Protein AF-0000000080536232 (afdb_homodimer)

Nearest PDB structures (foldseek):
  1xfs-assembly1_A  TM=9.443E-01  e=6.625E-16  Nitrosomonas europaea ATCC 19718
  1xfs-assembly1_B  TM=9.330E-01  e=5.295E-16  Nitrosomonas europaea ATCC 19718
  3uid-assembly1_A  TM=7.987E-01  e=2.204E-10  Mycolicibacterium smegmatis MC2 155
  3uid-assembly2_B  TM=8.046E-01  e=7.146E-10  Mycolicibacterium smegmatis MC2 155
  1xuv-assembly2_B-2  TM=8.462E-01  e=9.398E-09  Methanosarcina mazei Go1

Solvent-accessible surface area (backbone atoms only — not comparable to full-atom values): 15052 Å² total; per-residue (Å²): 131,85,59,73,52,75,86,48,79,67,22,37,49,77,48,75,46,76,40,92,42,56,51,65,58,56,37,43,39,73,70,31,66,81,53,28,39,70,64,72,48,63,82,80,36,43,48,44,70,79,38,79,36,96,42,58,28,20,30,38,22,43,37,36,37,42,85,83,74,48,70,47,84,43,58,8,13,29,57,42,74,40,90,66,36,37,43,28,36,28,30,41,23,26,45,30,46,36,33,46,81,50,96,68,49,31,21,38,40,37,38,42,42,83,44,92,89,20,15,36,38,34,43,40,35,30,22,58,37,47,68,56,30,52,51,48,51,72,74,39,62,81,77,101,130,83,60,73,53,74,87,48,80,67,22,38,50,76,49,75,44,77,40,91,43,55,53,66,57,56,38,43,38,73,70,32,65,81,52,29,39,71,63,73,49,63,83,80,34,45,49,45,70,78,39,78,37,96,43,57,27,20,31,37,22,42,36,35,39,42,88,84,72,48,71,46,84,43,58,9,13,29,59,41,76,40,90,67,36,36,42,27,34,28,30,40,23,25,44,32,46,36,31,46,82,50,97,68,52,29,21,39,40,38,37,43,42,83,44,92,90,21,15,35,39,35,43,41,36,29,21,58,37,46,68,55,31,52,50,47,51,72,74,40,60,80,78,100

Organism: Stenotrophomonas maltophilia (strain K279a) (NCBI:txid522373)

pLDDT: mean 95.48, std 6.58, range [56.19, 98.94]

Sequence (288 aa):
MAVDAGSNPETDLVISRVLNAPRAALWRAWTDPELLRQWWCPKPWSTEVRAFDLRPGGAFHTFMQGPDGGSSDNPGSFLEIVPQQRLVFTSMLGPGWRPQSPWLGFTAIISMEDEGQGCRYTAQVMHPDKALRDQHEQMGFFDGMAVDAGSNPETDLVISRVLNAPRAALWRAWTDPELLRQWWCPKPWSTEVRAFDLRPGGAFHTFMQGPDGGSSDNPGSFLEIVPQQRLVFTSMLGPGWRPQSPWLGFTAIISMEDEGQGCRYTAQVMHPDKALRDQHEQMGFFDG

Radius of gyration: 20.25 Å; Cα contacts (8 Å, |Δi|>4): 674; chains: 2; bounding box: 38×59×46 Å

InterPro domains:
  IPR013538 Activator of Hsp90 ATPase homologue 1/2-like, C-terminal [PF08327] (20-142)
  IPR023393 START-like domain superfamily [G3DSA:3.30.530.20] (5-144)

Foldseek 3Di:
DDDDPDDDPLFKDKDKDWDLDDLLVVLCCVQPQVNVQVPVDDPPKGKDFPFHDPDALGKTWIKIADPVGDIDTQIWGWHDDDRSAKTKIWSQAHRNRHGDDHPQTWMWIWGWDDDVNTIIIMIMIGGPGNVSSVVVVVSPPPVD/DDDDPDDDPLFKDKDKDWDLDDLLVVLCCVQPQVNVQVPVDDPPKGKDFPFHDPDALGKTWIKIADPVGDIDTQIWGWHDDDRSAKTKIWSQAHRNRHGDDHPQTWMWIWGWDDDVNTIIIMIMIGGPGNVSRVVVVVSPPPVD

Secondary structure (DSSP, 8-state):
-PPP----TTTEEEEEEEESS-HHHHHHHHH-HHHHTTTSS-TT-EEEEEEE--STT-BEEEEEE-TTS-EEEE--EEEEEETTTEEEEESSB-GGG-B---SS--EEEEEEEEETTEEEEEEEEE-SSHHHHHHHHHTTGGG-/-PPP----TTTEEEEEEEESS-HHHHHHHHH-HHHHTTTSS-TT-EEEEEEE--STT-BEEEEEE-TTS-EEEE--EEEEEETTTEEEEESSB-GGG-B---SS--EEEEEEEEETTEEEEEEEEE-SSHHHHHHHHHTTGGG-

Structure (mmCIF, N/CA/C/O backbone):
data_AF-0000000080536232-model_v1
#
loop_
_entity.id
_entity.type
_entity.pdbx_description
1 polymer 'Hsp90 family heat shock chaperone protein'
#
loop_
_atom_site.group_PDB
_atom_site.id
_atom_site.type_symbol
_atom_site.label_atom_id
_atom_site.label_alt_id
_atom_site.label_comp_id
_atom_site.label_asym_id
_atom_site.label_entity_id
_atom_site.label_seq_id
_atom_site.pdbx_PDB_ins_code
_atom_site.Cartn_x
_atom_site.Cartn_y
_atom_site.Cartn_z
_atom_site.occupancy
_atom_site.B_iso_or_equiv
_atom_site.auth_seq_id
_atom_site.auth_comp_id
_atom_site.auth_asym_id
_atom_site.auth_atom_id
_atom_site.pdbx_PDB_model_num
ATOM 1 N N . MET A 1 1 ? -14.453 1.348 -10.328 1 60.91 1 MET A N 1
ATOM 2 C CA . MET A 1 1 ? -13.555 0.842 -11.367 1 60.91 1 MET A CA 1
ATOM 3 C C . MET A 1 1 ? -12.125 0.726 -10.844 1 60.91 1 MET A C 1
ATOM 5 O O . MET A 1 1 ? -11.656 1.595 -10.102 1 60.91 1 MET A O 1
ATOM 9 N N . ALA A 1 2 ? -11.516 -0.424 -11.086 1 78.12 2 ALA A N 1
ATOM 10 C CA . ALA A 1 2 ? -10.148 -0.653 -10.625 1 78.12 2 ALA A CA 1
ATOM 11 C C . ALA A 1 2 ? -9.188 0.354 -11.242 1 78.12 2 ALA A C 1
ATOM 13 O O . ALA A 1 2 ? -9.344 0.745 -12.406 1 78.12 2 ALA A O 1
ATOM 14 N N . VAL A 1 3 ? -8.336 0.854 -10.461 1 85 3 VAL A N 1
ATOM 15 C CA . VAL A 1 3 ? -7.312 1.765 -10.961 1 85 3 VAL A CA 1
ATOM 16 C C . VAL A 1 3 ? -6.332 1.004 -11.852 1 85 3 VAL A C 1
ATOM 18 O O . VAL A 1 3 ? -5.973 -0.138 -11.555 1 85 3 VAL A O 1
ATOM 21 N N . ASP A 1 4 ? -5.941 1.651 -12.906 1 87.25 4 ASP A N 1
ATOM 22 C CA . ASP A 1 4 ? -5.012 1.047 -13.859 1 87.25 4 ASP A CA 1
ATOM 23 C C . ASP A 1 4 ? -3.564 1.282 -13.43 1 87.25 4 ASP A C 1
ATOM 25 O O . ASP A 1 4 ? -3.145 2.426 -13.242 1 87.25 4 ASP A O 1
ATOM 29 N N . ALA A 1 5 ? -2.812 0.276 -13.242 1 88.88 5 ALA A N 1
ATOM 30 C CA . ALA A 1 5 ? -1.42 0.394 -12.812 1 88.88 5 ALA A CA 1
ATOM 31 C C . ALA A 1 5 ? -0.515 0.749 -13.992 1 88.88 5 ALA A C 1
ATOM 33 O O . ALA A 1 5 ? 0.598 1.243 -13.797 1 88.88 5 ALA A O 1
ATOM 34 N N . GLY A 1 6 ? -0.947 0.618 -15.125 1 89.25 6 GLY A N 1
ATOM 35 C CA . GLY A 1 6 ? -0.096 0.731 -16.297 1 89.25 6 GLY A CA 1
ATOM 36 C C . GLY A 1 6 ? 0.872 -0.428 -16.453 1 89.25 6 GLY A C 1
ATOM 37 O O . GLY A 1 6 ? 0.988 -1.266 -15.555 1 89.25 6 GLY A O 1
ATOM 38 N N . SER A 1 7 ? 1.471 -0.534 -17.625 1 91.88 7 SER A N 1
ATOM 39 C CA . SER A 1 7 ? 2.494 -1.543 -17.875 1 91.88 7 SER A CA 1
ATOM 40 C C . SER A 1 7 ? 3.867 -0.903 -18.062 1 91.88 7 SER A C 1
ATOM 42 O O . SER A 1 7 ? 3.982 0.181 -18.641 1 91.88 7 SER A O 1
ATOM 44 N N . ASN A 1 8 ? 4.867 -1.462 -17.422 1 96.56 8 ASN A N 1
ATOM 45 C CA . ASN A 1 8 ? 6.266 -1.062 -17.562 1 96.56 8 ASN A CA 1
ATOM 46 C C . ASN A 1 8 ? 7.195 -2.271 -17.578 1 96.56 8 ASN A C 1
ATOM 48 O O . ASN A 1 8 ? 7.582 -2.781 -16.531 1 96.56 8 ASN A O 1
ATOM 52 N N . PRO A 1 9 ? 7.562 -2.723 -18.766 1 95.31 9 PRO A N 1
ATOM 53 C CA . PRO A 1 9 ? 8.336 -3.961 -18.859 1 95.31 9 PRO A CA 1
ATOM 54 C C . PRO A 1 9 ? 9.672 -3.879 -18.125 1 95.31 9 PRO A C 1
ATOM 56 O O . PRO A 1 9 ? 10.289 -4.91 -17.844 1 95.31 9 PRO A O 1
ATOM 59 N N . GLU A 1 10 ? 10.125 -2.684 -17.844 1 97.44 10 GLU A N 1
ATOM 60 C CA . GLU A 1 10 ? 11.391 -2.52 -17.125 1 97.44 10 GLU A CA 1
ATOM 61 C C . GLU A 1 10 ? 11.258 -2.951 -15.672 1 97.44 10 GLU A C 1
ATOM 63 O O . GLU A 1 10 ? 12.234 -3.383 -15.055 1 97.44 10 GLU A O 1
ATOM 68 N N . THR A 1 11 ? 10.016 -2.832 -15.141 1 98.44 11 THR A N 1
ATOM 69 C CA . THR A 1 11 ? 9.875 -3.111 -13.711 1 98.44 11 THR A CA 1
ATOM 70 C C . THR A 1 11 ? 8.789 -4.156 -13.477 1 98.44 11 THR A C 1
ATOM 72 O O . THR A 1 11 ? 8.547 -4.551 -12.336 1 98.44 11 THR A O 1
ATOM 75 N N . ASP A 1 12 ? 8.117 -4.609 -14.508 1 98.31 12 ASP A N 1
ATOM 76 C CA . ASP A 1 12 ? 7.008 -5.543 -14.352 1 98.31 12 ASP A CA 1
ATOM 77 C C . ASP A 1 12 ? 7.371 -6.922 -14.891 1 98.31 12 ASP A C 1
ATOM 79 O O . ASP A 1 12 ? 8.055 -7.035 -15.914 1 98.31 12 ASP A O 1
ATOM 83 N N . LEU A 1 13 ? 6.965 -7.949 -14.203 1 97.88 13 LEU A N 1
ATOM 84 C CA . LEU A 1 13 ? 6.852 -9.305 -14.727 1 97.88 13 LEU A CA 1
ATOM 85 C C . LEU A 1 13 ? 5.387 -9.68 -14.938 1 97.88 13 LEU A C 1
ATOM 87 O O . LEU A 1 13 ? 4.551 -9.469 -14.055 1 97.88 13 LEU A O 1
ATOM 91 N N . VAL A 1 14 ? 5.07 -10.227 -16.125 1 97.25 14 VAL A N 1
ATOM 92 C CA . VAL A 1 14 ? 3.672 -10.523 -16.422 1 97.25 14 VAL A CA 1
ATOM 93 C C . VAL A 1 14 ? 3.553 -11.953 -16.953 1 97.25 14 VAL A C 1
ATOM 95 O O . VAL A 1 14 ? 4.344 -12.367 -17.812 1 97.25 14 VAL A O 1
ATOM 98 N N . ILE A 1 15 ? 2.641 -12.703 -16.438 1 96.12 15 ILE A N 1
ATOM 99 C CA . ILE A 1 15 ? 2.197 -13.984 -16.984 1 96.12 15 ILE A CA 1
ATOM 100 C C . ILE A 1 15 ? 0.711 -13.914 -17.312 1 96.12 15 ILE A C 1
ATOM 102 O O . ILE A 1 15 ? -0.092 -13.414 -16.531 1 96.12 15 ILE A O 1
ATOM 106 N N . SER A 1 16 ? 0.36 -14.273 -18.469 1 96.44 16 SER A N 1
ATOM 107 C CA . SER A 1 16 ? -1.032 -14.383 -18.891 1 96.44 16 SER A CA 1
ATOM 108 C C . SER A 1 16 ? -1.292 -15.711 -19.594 1 96.44 16 SER A C 1
ATOM 110 O O . SER A 1 16 ? -0.597 -16.062 -20.562 1 96.44 16 SER A O 1
ATOM 112 N N . ARG A 1 17 ? -2.281 -16.406 -19.078 1 96.5 17 ARG A N 1
ATOM 113 C CA . ARG A 1 17 ? -2.617 -17.719 -19.609 1 96.5 17 ARG A CA 1
ATOM 114 C C . ARG A 1 17 ? -4.129 -17.938 -19.641 1 96.5 17 ARG A C 1
ATOM 116 O O . ARG A 1 17 ? -4.844 -17.422 -18.781 1 96.5 17 ARG A O 1
ATOM 123 N N . VAL A 1 18 ? -4.539 -18.641 -20.625 1 97.5 18 VAL A N 1
ATOM 124 C CA . VAL A 1 18 ? -5.891 -19.188 -20.547 1 97.5 18 VAL A CA 1
ATOM 125 C C . VAL A 1 18 ? -5.855 -20.578 -19.938 1 97.5 18 VAL A C 1
ATOM 127 O O . VAL A 1 18 ? -5.242 -21.5 -20.484 1 97.5 18 VAL A O 1
ATOM 130 N N . LEU A 1 19 ? -6.473 -20.719 -18.812 1 97.44 19 LEU A N 1
ATOM 131 C CA . LEU A 1 19 ? -6.48 -21.969 -18.078 1 97.44 19 LEU A CA 1
ATOM 132 C C . LEU A 1 19 ? -7.809 -22.703 -18.266 1 97.44 19 LEU A C 1
ATOM 134 O O . LEU A 1 19 ? -8.867 -22.078 -18.266 1 97.44 19 LEU A O 1
ATOM 138 N N . ASN A 1 20 ? -7.73 -23.969 -18.438 1 96.81 20 ASN A N 1
ATOM 139 C CA . ASN A 1 20 ? -8.938 -24.781 -18.547 1 96.81 20 ASN A CA 1
ATOM 140 C C . ASN A 1 20 ? -9.531 -25.062 -17.172 1 96.81 20 ASN A C 1
ATOM 142 O O . ASN A 1 20 ? -9.539 -26.219 -16.719 1 96.81 20 ASN A O 1
ATOM 146 N N . ALA A 1 21 ? -9.992 -24.172 -16.469 1 96.75 21 ALA A N 1
ATOM 147 C CA . ALA A 1 21 ? -10.617 -24.219 -15.141 1 96.75 21 ALA A CA 1
ATOM 148 C C . ALA A 1 21 ? -11.625 -23.078 -14.977 1 96.75 21 ALA A C 1
ATOM 150 O O . ALA A 1 21 ? -11.453 -22 -15.531 1 96.75 21 ALA A O 1
ATOM 151 N N . PRO A 1 22 ? -12.695 -23.406 -14.297 1 96.69 22 PRO A N 1
ATOM 152 C CA . PRO A 1 22 ? -13.625 -22.312 -14.008 1 96.69 22 PRO A CA 1
ATOM 153 C C . PRO A 1 22 ? -12.992 -21.203 -13.18 1 96.69 22 PRO A C 1
ATOM 155 O O . PRO A 1 22 ? -12.117 -21.469 -12.352 1 96.69 22 PRO A O 1
ATOM 158 N N . ARG A 1 23 ? -13.477 -20.062 -13.461 1 97.19 23 ARG A N 1
ATOM 159 C CA . ARG A 1 23 ? -12.984 -18.875 -12.758 1 97.19 23 ARG A CA 1
ATOM 160 C C . ARG A 1 23 ? -13.094 -19.047 -11.242 1 97.19 23 ARG A C 1
ATOM 162 O O . ARG A 1 23 ? -12.18 -18.672 -10.508 1 97.19 23 ARG A O 1
ATOM 169 N N . ALA A 1 24 ? -14.125 -19.656 -10.75 1 97.75 24 ALA A N 1
ATOM 170 C CA . ALA A 1 24 ? -14.359 -19.875 -9.32 1 97.75 24 ALA A CA 1
ATOM 171 C C . ALA A 1 24 ? -13.266 -20.75 -8.719 1 97.75 24 ALA A C 1
ATOM 173 O O . ALA A 1 24 ? -12.867 -20.547 -7.566 1 97.75 24 ALA A O 1
ATOM 174 N N . ALA A 1 25 ? -12.828 -21.672 -9.438 1 97.81 25 ALA A N 1
ATOM 175 C CA . ALA A 1 25 ? -11.773 -22.562 -8.953 1 97.81 25 ALA A CA 1
ATOM 176 C C . ALA A 1 25 ? -10.453 -21.812 -8.797 1 97.81 25 ALA A C 1
ATOM 178 O O . ALA A 1 25 ? -9.727 -22.016 -7.82 1 97.81 25 ALA A O 1
ATOM 179 N N . LEU A 1 26 ? -10.148 -20.969 -9.727 1 98 26 LEU A N 1
ATOM 180 C CA . LEU A 1 26 ? -8.93 -20.172 -9.656 1 98 26 LEU A CA 1
ATOM 181 C C . LEU A 1 26 ? -8.992 -19.188 -8.492 1 98 26 LEU A C 1
ATOM 183 O O . LEU A 1 26 ? -8 -19.016 -7.777 1 98 26 LEU A O 1
ATOM 187 N N . TRP A 1 27 ? -10.125 -18.625 -8.336 1 98.69 27 TRP A N 1
ATOM 188 C CA . TRP A 1 27 ? -10.328 -17.719 -7.211 1 98.69 27 TRP A CA 1
ATOM 189 C C . TRP A 1 27 ? -10.109 -18.438 -5.887 1 98.69 27 TRP A C 1
ATOM 191 O O . TRP A 1 27 ? -9.422 -17.938 -4.996 1 98.69 27 TRP A O 1
ATOM 201 N N . ARG A 1 28 ? -10.617 -19.594 -5.797 1 98.5 28 ARG A N 1
ATOM 202 C CA . ARG A 1 28 ? -10.469 -20.375 -4.574 1 98.5 28 ARG A CA 1
ATOM 203 C C . ARG A 1 28 ? -9.008 -20.734 -4.328 1 98.5 28 ARG A C 1
ATOM 205 O O . ARG A 1 28 ? -8.547 -20.734 -3.186 1 98.5 28 ARG A O 1
ATOM 212 N N . ALA A 1 29 ? -8.328 -21.031 -5.406 1 98.25 29 ALA A N 1
ATOM 213 C CA . ALA A 1 29 ? -6.91 -21.344 -5.285 1 98.25 29 ALA A CA 1
ATOM 214 C C . ALA A 1 29 ? -6.145 -20.188 -4.652 1 98.25 29 ALA A C 1
ATOM 216 O O . ALA A 1 29 ? -5.211 -20.406 -3.877 1 98.25 29 ALA A O 1
ATOM 217 N N . TRP A 1 30 ? -6.555 -18.969 -4.914 1 98.56 30 TRP A N 1
ATOM 218 C CA . TRP A 1 30 ? -5.875 -17.781 -4.426 1 98.56 30 TRP A CA 1
ATOM 219 C C . TRP A 1 30 ? -6.367 -17.406 -3.031 1 98.56 30 TRP A C 1
ATOM 221 O O . TRP A 1 30 ? -5.637 -16.781 -2.254 1 98.56 30 TRP A O 1
ATOM 231 N N . THR A 1 31 ? -7.551 -17.844 -2.723 1 98.69 31 THR A N 1
ATOM 232 C CA . THR A 1 31 ? -8.156 -17.203 -1.558 1 98.69 31 THR A CA 1
ATOM 233 C C . THR A 1 31 ? -8.344 -18.219 -0.431 1 98.69 31 THR A C 1
ATOM 235 O O . THR A 1 31 ? -8.75 -17.859 0.675 1 98.69 31 THR A O 1
ATOM 238 N N . ASP A 1 32 ? -8.062 -19.438 -0.686 1 98.62 32 ASP A N 1
ATOM 239 C CA . ASP A 1 32 ? -7.984 -20.469 0.337 1 98.62 32 ASP A CA 1
ATOM 240 C C . ASP A 1 32 ? -6.531 -20.781 0.689 1 98.62 32 ASP A C 1
ATOM 242 O O . ASP A 1 32 ? -5.809 -21.391 -0.109 1 98.62 32 ASP A O 1
ATOM 246 N N . PRO A 1 33 ? -6.137 -20.422 1.925 1 98.5 33 PRO A N 1
ATOM 247 C CA . PRO A 1 33 ? -4.727 -20.578 2.273 1 98.5 33 PRO A CA 1
ATOM 248 C C . PRO A 1 33 ? -4.277 -22.047 2.24 1 98.5 33 PRO A C 1
ATOM 250 O O . PRO A 1 33 ? -3.107 -22.328 1.976 1 98.5 33 PRO A O 1
ATOM 253 N N . GLU A 1 34 ? -5.199 -22.953 2.514 1 98.19 34 GLU A N 1
ATOM 254 C CA . GLU A 1 34 ? -4.863 -24.375 2.457 1 98.19 34 GLU A CA 1
ATOM 255 C C . GLU A 1 34 ? -4.582 -24.828 1.023 1 98.19 34 GLU A C 1
ATOM 257 O O . GLU A 1 34 ? -3.768 -25.719 0.795 1 98.19 34 GLU A O 1
ATOM 262 N N . LEU A 1 35 ? -5.277 -24.266 0.075 1 98.31 35 LEU A N 1
ATOM 263 C CA . LEU A 1 35 ? -5.008 -24.547 -1.331 1 98.31 35 LEU A CA 1
ATOM 264 C C . LEU A 1 35 ? -3.783 -23.781 -1.812 1 98.31 35 LEU A C 1
ATOM 266 O O . LEU A 1 35 ? -2.936 -24.328 -2.518 1 98.31 35 LEU A O 1
ATOM 270 N N . LEU A 1 36 ? -3.648 -22.516 -1.415 1 98.12 36 LEU A N 1
ATOM 271 C CA . LEU A 1 36 ? -2.586 -21.625 -1.874 1 98.12 36 LEU A CA 1
ATOM 272 C C . LEU A 1 36 ? -1.214 -22.203 -1.551 1 98.12 36 LEU A C 1
ATOM 274 O O . LEU A 1 36 ? -0.317 -22.203 -2.396 1 98.12 36 LEU A O 1
ATOM 278 N N . ARG A 1 37 ? -1.009 -22.734 -0.357 1 97.31 37 ARG A N 1
ATOM 279 C CA . ARG A 1 37 ? 0.301 -23.203 0.091 1 97.31 37 ARG A CA 1
ATOM 280 C C . ARG A 1 37 ? 0.784 -24.375 -0.75 1 97.31 37 ARG A C 1
ATOM 282 O O . ARG A 1 37 ? 1.957 -24.75 -0.686 1 97.31 37 ARG A O 1
ATO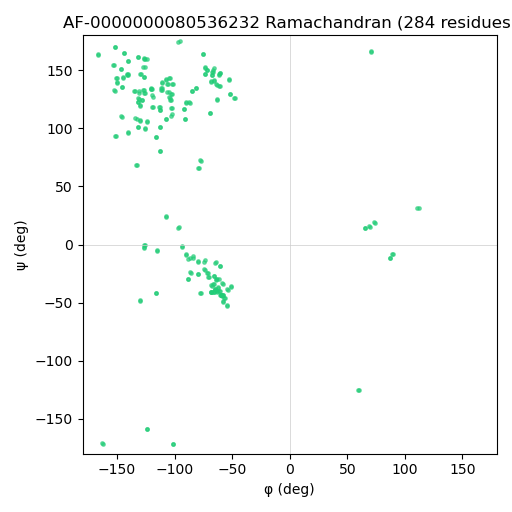M 289 N N . GLN A 1 38 ? -0.091 -25 -1.507 1 95.88 38 GLN A N 1
ATOM 290 C CA . GLN A 1 38 ? 0.244 -26.188 -2.285 1 95.88 38 GLN A CA 1
ATOM 291 C C . GLN A 1 38 ? 0.971 -25.812 -3.574 1 95.88 38 GLN A C 1
ATOM 293 O O . GLN A 1 38 ? 1.705 -26.625 -4.137 1 95.88 38 GLN A O 1
ATOM 298 N N . TRP A 1 39 ? 0.77 -24.609 -4.074 1 94.25 39 TRP A N 1
ATOM 299 C CA . TRP A 1 39 ? 1.321 -24.281 -5.383 1 94.25 39 TRP A CA 1
ATOM 300 C C . TRP A 1 39 ? 2.166 -23.016 -5.312 1 94.25 39 TRP A C 1
ATOM 302 O O . TRP A 1 39 ? 2.812 -22.641 -6.293 1 94.25 39 TRP A O 1
ATOM 312 N N . TRP A 1 40 ? 2.326 -22.344 -4.184 1 95.44 40 TRP A N 1
ATOM 313 C CA . TRP A 1 40 ? 2.949 -21.047 -4.012 1 95.44 40 TRP A CA 1
ATOM 314 C C . TRP A 1 40 ? 4.434 -21.094 -4.363 1 95.44 40 TRP A C 1
ATOM 316 O O . TRP A 1 40 ? 4.973 -20.156 -4.953 1 95.44 40 TRP A O 1
ATOM 326 N N . CYS A 1 41 ? 5.152 -22.141 -4.031 1 91.69 41 CYS A N 1
ATOM 327 C CA . CYS A 1 41 ? 6.566 -22.281 -4.355 1 91.69 41 CYS A CA 1
ATOM 328 C C . CYS A 1 41 ? 6.828 -23.578 -5.094 1 91.69 41 CYS A C 1
ATOM 330 O O . CYS A 1 41 ? 6.066 -24.547 -4.953 1 91.69 41 CYS A O 1
ATOM 332 N N . PRO A 1 42 ? 7.852 -23.547 -5.879 1 88.06 42 PRO A N 1
ATOM 333 C CA . PRO A 1 42 ? 8.203 -24.812 -6.551 1 88.06 42 PRO A CA 1
ATOM 334 C C . PRO A 1 42 ? 8.797 -25.844 -5.598 1 88.06 42 PRO A C 1
ATOM 336 O O . PRO A 1 42 ? 9.438 -25.484 -4.605 1 88.06 42 PRO A O 1
ATOM 339 N N . LYS A 1 43 ? 8.531 -27.109 -5.988 1 88 43 LYS A N 1
ATOM 340 C CA . LYS A 1 43 ? 9.195 -28.172 -5.242 1 88 43 LYS A CA 1
ATOM 341 C C . LYS A 1 43 ? 10.703 -28.125 -5.461 1 88 43 LYS A C 1
ATOM 343 O O . LYS A 1 43 ? 11.172 -27.797 -6.551 1 88 43 LYS A O 1
ATOM 348 N N . PRO A 1 44 ? 11.547 -28.391 -4.434 1 92 44 PRO A N 1
ATOM 349 C CA . PRO A 1 44 ? 11.148 -29 -3.16 1 92 44 PRO A CA 1
ATOM 350 C C . PRO A 1 44 ? 10.883 -27.953 -2.072 1 92 44 PRO A C 1
ATOM 352 O O . PRO A 1 44 ? 10.836 -28.297 -0.887 1 92 44 PRO A O 1
ATOM 355 N N . TRP A 1 45 ? 10.742 -26.734 -2.4 1 93.06 45 TRP A N 1
ATOM 356 C CA . TRP A 1 45 ? 10.359 -25.734 -1.407 1 93.06 45 TRP A CA 1
ATOM 357 C C . TRP A 1 45 ? 8.945 -25.984 -0.896 1 93.06 45 TRP A C 1
ATOM 359 O O . TRP A 1 45 ? 8.125 -26.594 -1.589 1 93.06 45 TRP A O 1
ATOM 369 N N . SER A 1 46 ? 8.773 -25.531 0.38 1 95.44 46 SER A N 1
ATOM 370 C CA . SER A 1 46 ? 7.438 -25.578 0.961 1 95.44 46 SER A CA 1
ATOM 371 C C . SER A 1 46 ? 7.012 -24.203 1.477 1 95.44 46 SER A C 1
ATOM 373 O O . SER A 1 46 ? 7.852 -23.328 1.702 1 95.44 46 SER A O 1
ATOM 375 N N . THR A 1 47 ? 5.688 -24.062 1.624 1 97.38 47 THR A N 1
ATOM 376 C CA . THR A 1 47 ? 5.141 -22.781 2.076 1 97.38 47 THR A CA 1
ATOM 377 C C . THR A 1 47 ? 4.246 -22.984 3.293 1 97.38 47 THR A C 1
ATOM 379 O O . THR A 1 47 ? 3.41 -23.891 3.318 1 97.38 47 THR A O 1
ATOM 382 N N . GLU A 1 48 ? 4.473 -22.234 4.281 1 98.19 48 GLU A N 1
ATOM 383 C CA . GLU A 1 48 ? 3.527 -22.016 5.375 1 98.19 48 GLU A CA 1
ATOM 384 C C . GLU A 1 48 ? 2.822 -20.672 5.238 1 98.19 48 GLU A C 1
ATOM 386 O O . GLU A 1 48 ? 3.469 -19.641 5.008 1 98.19 48 GLU A O 1
ATOM 391 N N . VAL A 1 49 ? 1.485 -20.688 5.328 1 98.69 49 VAL A N 1
ATOM 392 C CA . VAL A 1 49 ? 0.743 -19.438 5.402 1 98.69 49 VAL A CA 1
ATOM 393 C C . VAL A 1 49 ? 0.549 -19.031 6.863 1 98.69 49 VAL A C 1
ATOM 395 O O . VAL A 1 49 ? -0.286 -19.609 7.562 1 98.69 49 VAL A O 1
ATOM 398 N N . ARG A 1 50 ? 1.22 -18.047 7.289 1 98.75 50 ARG A N 1
ATOM 399 C CA . ARG A 1 50 ? 1.281 -17.688 8.703 1 98.75 50 ARG A CA 1
ATOM 400 C C . ARG A 1 50 ? 0.153 -16.734 9.07 1 98.75 50 ARG A C 1
ATOM 402 O O . ARG A 1 50 ? -0.272 -16.688 10.227 1 98.75 50 ARG A O 1
ATOM 409 N N . ALA A 1 51 ? -0.302 -15.953 8.203 1 98.69 51 ALA A N 1
ATOM 410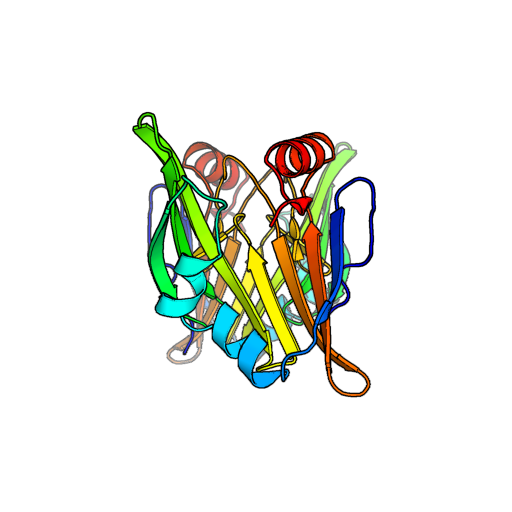 C CA . ALA A 1 51 ? -1.446 -15.055 8.367 1 98.69 51 ALA A CA 1
ATOM 411 C C . ALA A 1 51 ? -2.156 -14.828 7.031 1 98.69 51 ALA A C 1
ATOM 413 O O . ALA A 1 51 ? -1.51 -14.688 5.992 1 98.69 51 ALA A O 1
ATOM 414 N N . PHE A 1 52 ? -3.465 -14.812 7.07 1 98.75 52 PHE A N 1
ATOM 415 C CA . PHE A 1 52 ? -4.305 -14.656 5.887 1 98.75 52 PHE A CA 1
ATOM 416 C C . PHE A 1 52 ? -5.625 -13.992 6.246 1 98.75 52 PHE A C 1
ATOM 418 O O . PHE A 1 52 ? -6.57 -14.656 6.668 1 98.75 52 PHE A O 1
ATOM 425 N N . ASP A 1 53 ? -5.668 -12.703 6.121 1 98.5 53 ASP A N 1
ATOM 426 C CA . ASP A 1 53 ? -6.844 -11.867 6.363 1 98.5 53 ASP A CA 1
ATOM 427 C C . ASP A 1 53 ? -7.301 -11.18 5.078 1 98.5 53 ASP A C 1
ATOM 429 O O . ASP A 1 53 ? -6.844 -10.078 4.766 1 98.5 53 ASP A O 1
ATOM 433 N N . LEU A 1 54 ? -8.219 -11.82 4.371 1 98.5 54 LEU A N 1
ATOM 434 C CA . LEU A 1 54 ? -8.57 -11.477 2.998 1 98.5 54 LEU A CA 1
ATOM 435 C C . LEU A 1 54 ? -9.461 -10.242 2.959 1 98.5 54 LEU A C 1
ATOM 437 O O . LEU A 1 54 ? -10.656 -10.336 2.656 1 98.5 54 LEU A O 1
ATOM 441 N N . ARG A 1 55 ? -9 -9.148 3.207 1 98 55 ARG A N 1
ATOM 442 C CA . ARG A 1 55 ? -9.594 -7.824 3.078 1 98 55 ARG A CA 1
ATOM 443 C C . ARG A 1 55 ? -8.523 -6.762 2.854 1 98 55 ARG A C 1
ATOM 445 O O . ARG A 1 55 ? -7.363 -6.949 3.23 1 98 55 ARG A O 1
ATOM 452 N N . PRO A 1 56 ? -8.828 -5.609 2.207 1 98.12 56 PRO A N 1
ATOM 453 C CA . PRO A 1 56 ? -7.84 -4.527 2.096 1 98.12 56 PRO A CA 1
ATOM 454 C C . PRO A 1 56 ? -7.238 -4.137 3.443 1 98.12 56 PRO A C 1
ATOM 456 O O . PRO A 1 56 ? -7.973 -3.9 4.406 1 98.12 56 PRO A O 1
ATOM 459 N N . GLY A 1 57 ? -5.926 -4.094 3.498 1 98.12 57 GLY A N 1
ATOM 460 C CA . GLY A 1 57 ? -5.238 -3.809 4.746 1 98.12 57 GLY A CA 1
ATOM 461 C C . GLY A 1 57 ? -4.984 -5.047 5.586 1 98.12 57 GLY A C 1
ATOM 462 O O . GLY A 1 57 ? -4.238 -5 6.566 1 98.12 57 GLY A O 1
ATOM 463 N N . GLY A 1 58 ? -5.602 -6.145 5.219 1 98.38 58 GLY A N 1
ATOM 464 C CA . GLY A 1 58 ? -5.426 -7.402 5.926 1 98.38 58 GLY A CA 1
ATOM 465 C C . GLY A 1 58 ? -4.094 -8.07 5.629 1 98.38 58 GLY A C 1
ATOM 466 O O . GLY A 1 58 ? -3.465 -7.785 4.605 1 98.38 58 GLY A O 1
ATOM 467 N N . ALA A 1 59 ? -3.729 -9 6.43 1 98.5 59 ALA A N 1
ATOM 468 C CA . ALA A 1 59 ? -2.426 -9.656 6.371 1 98.5 59 ALA A CA 1
ATOM 469 C C . ALA A 1 59 ? -2.408 -10.742 5.297 1 98.5 59 ALA A C 1
ATOM 471 O O . ALA A 1 59 ? -3.379 -11.484 5.141 1 98.5 59 ALA A O 1
ATOM 472 N N . PHE A 1 60 ? -1.442 -10.789 4.543 1 98.75 60 PHE A N 1
ATOM 473 C CA . PHE A 1 60 ? -1.028 -11.898 3.693 1 98.75 60 PHE A CA 1
ATOM 474 C C . PHE A 1 60 ? 0.42 -12.281 3.971 1 98.75 60 PHE A C 1
ATOM 476 O O . PHE A 1 60 ? 1.344 -11.672 3.43 1 98.75 60 PHE A O 1
ATOM 483 N N . HIS A 1 61 ? 0.657 -13.367 4.781 1 98.81 61 HIS A N 1
ATOM 484 C CA . HIS A 1 61 ? 1.983 -13.719 5.273 1 98.81 61 HIS A CA 1
ATOM 485 C C . HIS A 1 61 ? 2.35 -15.148 4.898 1 98.81 61 HIS A C 1
ATOM 487 O O . HIS A 1 61 ? 1.811 -16.109 5.465 1 98.81 61 HIS A O 1
ATOM 493 N N . THR A 1 62 ? 3.227 -15.266 3.936 1 98.31 62 THR A N 1
ATOM 494 C CA . THR A 1 62 ? 3.744 -16.578 3.555 1 98.31 62 THR A CA 1
ATOM 495 C C . THR A 1 62 ? 5.176 -16.75 4.047 1 98.31 62 THR A C 1
ATO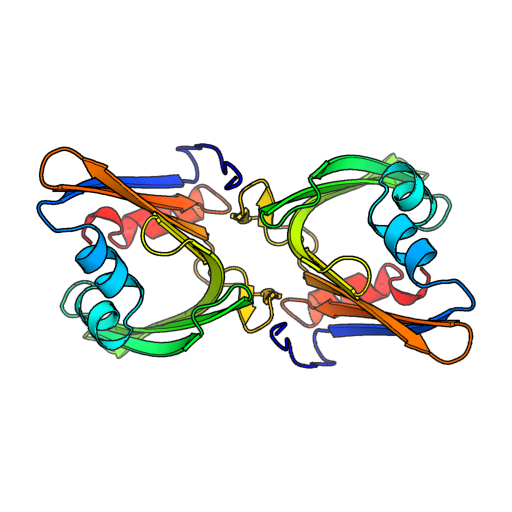M 497 O O . THR A 1 62 ? 5.957 -15.805 4.062 1 98.31 62 THR A O 1
ATOM 500 N N . PHE A 1 63 ? 5.512 -17.922 4.562 1 98.06 63 PHE A N 1
ATOM 501 C CA . PHE A 1 63 ? 6.844 -18.344 4.969 1 98.06 63 PHE A CA 1
ATOM 502 C C . PHE A 1 63 ? 7.285 -19.562 4.176 1 98.06 63 PHE A C 1
ATOM 504 O O . PHE A 1 63 ? 6.668 -20.625 4.27 1 98.06 63 PHE A O 1
ATOM 511 N N . MET A 1 64 ? 8.375 -19.422 3.418 1 96.69 64 MET A N 1
ATOM 512 C CA . MET A 1 64 ? 8.859 -20.5 2.559 1 96.69 64 MET A CA 1
ATOM 513 C C . MET A 1 64 ? 10.125 -21.125 3.129 1 96.69 64 MET A C 1
ATOM 515 O O . MET A 1 64 ? 10.969 -20.422 3.689 1 96.69 64 MET A O 1
ATOM 519 N N . GLN A 1 65 ? 10.172 -22.406 2.963 1 96.5 65 GLN A N 1
ATOM 520 C CA . GLN A 1 65 ? 11.336 -23.156 3.426 1 96.5 65 GLN A CA 1
ATOM 521 C C . GLN A 1 65 ? 11.914 -24.016 2.309 1 96.5 65 GLN A C 1
ATOM 523 O O . GLN A 1 65 ? 11.18 -24.719 1.605 1 96.5 65 GLN A O 1
ATOM 528 N N . GLY A 1 66 ? 13.281 -23.875 2.238 1 92.69 66 GLY A N 1
ATOM 529 C CA . GLY A 1 66 ? 13.984 -24.672 1.242 1 92.69 66 GLY A CA 1
ATOM 530 C C . GLY A 1 66 ? 14.539 -25.969 1.797 1 92.69 66 GLY A C 1
ATOM 531 O O . GLY A 1 66 ? 14.461 -26.219 3.002 1 92.69 66 GLY A O 1
ATOM 532 N N . PRO A 1 67 ? 15.117 -26.812 0.889 1 90.69 67 PRO A N 1
ATOM 533 C CA . PRO A 1 67 ? 15.609 -28.141 1.272 1 90.69 67 PRO A CA 1
ATOM 534 C C . PRO A 1 67 ? 16.875 -28.078 2.121 1 90.69 67 PRO A C 1
ATOM 536 O O . PRO A 1 67 ? 17.156 -29 2.895 1 90.69 67 PRO A O 1
ATOM 539 N N . ASP A 1 68 ? 17.688 -27.078 2.082 1 90.62 68 ASP A N 1
ATOM 540 C CA . ASP A 1 68 ? 18.969 -26.984 2.771 1 90.62 68 ASP A CA 1
ATOM 541 C C . ASP A 1 68 ? 18.891 -26.016 3.943 1 90.62 68 ASP A C 1
ATOM 543 O O . ASP A 1 68 ? 19.875 -25.359 4.285 1 90.62 68 ASP A O 1
ATOM 547 N N . GLY A 1 69 ? 17.734 -25.812 4.445 1 91.06 69 GLY A N 1
ATOM 548 C CA . GLY A 1 69 ? 17.578 -24.969 5.621 1 91.06 69 GLY A CA 1
ATOM 549 C C . GLY A 1 69 ? 17.359 -23.5 5.277 1 91.06 69 GLY A C 1
ATOM 550 O O . GLY A 1 69 ? 17.125 -22.688 6.168 1 91.06 69 GLY A O 1
ATOM 551 N N . GLY A 1 70 ? 17.5 -23.125 4 1 93.19 70 GLY A N 1
ATOM 552 C CA . GLY A 1 70 ? 17.156 -21.781 3.598 1 93.19 70 GLY A CA 1
ATOM 553 C C . GLY A 1 70 ? 15.695 -21.438 3.83 1 93.19 70 GLY A C 1
ATOM 554 O O . GLY A 1 70 ? 14.844 -22.328 3.895 1 93.19 70 GLY A O 1
ATOM 555 N N . SER A 1 71 ? 15.406 -20.156 4.168 1 95.75 71 SER A N 1
ATOM 556 C CA . SER A 1 71 ? 14.023 -19.734 4.352 1 95.75 71 SER A CA 1
ATOM 557 C C . SER A 1 71 ? 13.789 -18.344 3.773 1 95.75 71 SER A C 1
ATOM 559 O O . SER A 1 71 ? 14.742 -17.625 3.482 1 95.75 71 SER A O 1
ATOM 561 N N . SER A 1 72 ? 12.586 -18.062 3.477 1 95.19 72 SER A N 1
ATOM 562 C CA . SER A 1 72 ? 12.117 -16.766 3.021 1 95.19 72 SER A CA 1
ATOM 563 C C . SER A 1 72 ? 10.859 -16.328 3.766 1 95.19 72 SER A C 1
ATOM 565 O O . SER A 1 72 ? 9.797 -16.938 3.602 1 95.19 72 SER A O 1
ATOM 567 N N . ASP A 1 73 ? 11.008 -15.367 4.605 1 97.12 73 ASP A N 1
ATOM 568 C CA . ASP A 1 73 ? 9.898 -14.789 5.348 1 97.12 73 ASP A CA 1
ATOM 569 C C . ASP A 1 73 ? 9.273 -13.625 4.586 1 97.12 73 ASP A C 1
ATOM 571 O O . ASP A 1 73 ? 9.953 -12.641 4.281 1 97.12 73 ASP A O 1
ATOM 575 N N . ASN A 1 74 ? 7.934 -13.672 4.254 1 97.5 74 ASN A N 1
ATOM 576 C CA . ASN A 1 74 ? 7.324 -12.727 3.32 1 97.5 74 ASN A CA 1
ATOM 577 C C . ASN A 1 74 ? 6.016 -12.164 3.871 1 97.5 74 ASN A C 1
ATOM 579 O O . ASN A 1 74 ? 4.941 -12.453 3.346 1 97.5 74 ASN A O 1
ATOM 583 N N . PRO A 1 75 ? 6.137 -11.391 4.871 1 98.31 75 PRO A N 1
ATOM 584 C CA . PRO A 1 75 ? 4.918 -10.688 5.27 1 98.31 75 PRO A CA 1
ATOM 585 C C . PRO A 1 75 ? 4.457 -9.664 4.227 1 98.31 75 PRO A C 1
ATOM 587 O O . PRO A 1 75 ? 5.285 -9.102 3.508 1 98.31 75 PRO A O 1
ATOM 590 N N . GLY A 1 76 ? 3.164 -9.469 4.133 1 98.56 76 GLY A N 1
ATOM 591 C CA . GLY A 1 76 ? 2.562 -8.492 3.244 1 98.56 76 GLY A CA 1
ATOM 592 C C . GLY A 1 76 ? 1.13 -8.148 3.611 1 98.56 76 GLY A C 1
ATOM 593 O O . GLY A 1 76 ? 0.667 -8.484 4.703 1 98.56 76 GLY A O 1
ATOM 594 N N . SER A 1 77 ? 0.548 -7.402 2.709 1 98.56 77 SER A N 1
ATOM 595 C CA . SER A 1 77 ? -0.835 -6.988 2.92 1 98.56 77 SER A CA 1
ATOM 596 C C . SER A 1 77 ? -1.631 -7.035 1.619 1 98.56 77 SER A C 1
ATOM 598 O O . SER A 1 77 ? -1.083 -6.797 0.542 1 98.56 77 SER A O 1
ATOM 600 N N . PHE A 1 78 ? -2.961 -7.379 1.784 1 98.75 78 PHE A N 1
ATOM 601 C CA . PHE A 1 78 ? -3.881 -7.23 0.664 1 98.75 78 PHE A CA 1
ATOM 602 C C . PHE A 1 78 ? -4.203 -5.762 0.417 1 98.75 78 PHE A C 1
ATOM 604 O O . PHE A 1 78 ? -4.262 -4.969 1.358 1 98.75 78 PHE A O 1
ATOM 611 N N . LEU A 1 79 ? -4.418 -5.402 -0.846 1 98.56 79 LEU A N 1
ATOM 612 C CA . LEU A 1 79 ? -4.695 -4.016 -1.204 1 98.56 79 LEU A CA 1
ATOM 613 C C . LEU A 1 79 ? -6.094 -3.881 -1.798 1 98.56 79 LEU A C 1
ATOM 615 O O . LEU A 1 79 ? -6.809 -2.92 -1.503 1 98.56 79 LEU A O 1
ATOM 619 N N . GLU A 1 80 ? -6.484 -4.789 -2.633 1 98.25 80 GLU A N 1
ATOM 620 C CA . GLU A 1 80 ? -7.781 -4.789 -3.301 1 98.25 80 GLU A CA 1
ATOM 621 C C . GLU A 1 80 ? -8.297 -6.211 -3.504 1 98.25 80 GLU A C 1
ATOM 623 O O . GLU A 1 80 ? -7.539 -7.105 -3.869 1 98.25 80 GLU A O 1
ATOM 628 N N . ILE A 1 81 ? -9.531 -6.363 -3.207 1 98.25 81 ILE A N 1
ATOM 629 C CA . ILE A 1 81 ? -10.203 -7.648 -3.369 1 98.25 81 ILE A CA 1
ATOM 630 C C . ILE A 1 81 ? -11.508 -7.453 -4.141 1 98.25 81 ILE A C 1
ATOM 632 O O . ILE A 1 81 ? -12.453 -6.84 -3.637 1 98.25 81 ILE A O 1
ATOM 636 N N . VAL A 1 82 ? -11.586 -7.832 -5.32 1 98 82 VAL A N 1
ATOM 637 C CA . VAL A 1 82 ? -12.805 -7.93 -6.109 1 98 82 VAL A CA 1
ATOM 638 C C . VAL A 1 82 ? -13.109 -9.391 -6.418 1 98 82 VAL A C 1
ATOM 640 O O . VAL A 1 82 ? -12.508 -9.984 -7.316 1 98 82 VAL A O 1
ATOM 643 N N . PRO A 1 83 ? -14.039 -9.977 -5.676 1 98.19 83 PRO A N 1
ATOM 644 C CA . PRO A 1 83 ? -14.25 -11.422 -5.746 1 98.19 83 PRO A CA 1
ATOM 645 C C . PRO A 1 83 ? -14.328 -11.938 -7.18 1 98.19 83 PRO A C 1
ATOM 647 O O . PRO A 1 83 ? -15.07 -11.391 -8 1 98.19 83 PRO A O 1
ATOM 650 N N . GLN A 1 84 ? -13.461 -12.953 -7.465 1 98.31 84 GLN A N 1
ATOM 651 C CA . GLN A 1 84 ? -13.375 -13.742 -8.688 1 98.31 84 GLN A CA 1
ATOM 652 C C . GLN A 1 84 ? -12.945 -12.875 -9.875 1 98.31 84 GLN A C 1
ATOM 654 O O . GLN A 1 84 ? -13.141 -13.25 -11.031 1 98.31 84 GLN A O 1
ATOM 659 N N . GLN A 1 85 ? -12.477 -11.766 -9.68 1 98.12 85 GLN A N 1
ATOM 660 C CA . GLN A 1 85 ? -12.102 -10.875 -10.773 1 98.12 85 GLN A CA 1
ATOM 661 C C . GLN A 1 85 ? -10.695 -10.328 -10.57 1 98.12 85 GLN A C 1
ATOM 663 O O . GLN A 1 85 ? -9.891 -10.305 -11.508 1 98.12 85 GLN A O 1
ATOM 668 N N . ARG A 1 86 ? -10.406 -9.828 -9.398 1 98.31 86 ARG A N 1
ATOM 669 C CA . ARG A 1 86 ? -9.156 -9.109 -9.188 1 98.31 86 ARG A CA 1
ATOM 670 C C . ARG A 1 86 ? -8.688 -9.219 -7.742 1 98.31 86 ARG A C 1
ATOM 672 O O . ARG A 1 86 ? -9.492 -9.109 -6.812 1 98.31 86 ARG A O 1
ATOM 679 N N . LEU A 1 87 ? -7.438 -9.531 -7.496 1 98.62 87 LEU A N 1
ATOM 680 C CA . LEU A 1 87 ? -6.754 -9.594 -6.211 1 98.62 87 LEU A CA 1
ATOM 681 C C . LEU A 1 87 ? -5.418 -8.859 -6.27 1 98.62 87 LEU A C 1
ATOM 683 O O . LEU A 1 87 ? -4.59 -9.133 -7.137 1 98.62 87 LEU A O 1
ATOM 687 N N . VAL A 1 88 ? -5.23 -7.875 -5.418 1 98.81 88 VAL A N 1
ATOM 688 C CA . VAL A 1 88 ? -3.977 -7.125 -5.371 1 98.81 88 VAL A CA 1
ATOM 689 C C . VAL A 1 88 ? -3.346 -7.258 -3.988 1 98.81 88 VAL A C 1
ATOM 691 O O . VAL A 1 88 ? -4.031 -7.141 -2.971 1 98.81 88 VAL A O 1
ATOM 694 N N . PHE A 1 89 ? -2.045 -7.539 -3.889 1 98.88 89 PHE A N 1
ATOM 695 C CA . PHE A 1 89 ? -1.306 -7.582 -2.633 1 98.88 89 PHE A CA 1
ATOM 696 C C . PHE A 1 89 ? 0.113 -7.059 -2.82 1 98.88 89 PHE A C 1
ATOM 698 O O . PHE A 1 89 ? 0.586 -6.926 -3.951 1 98.88 89 PHE A O 1
ATOM 705 N N . THR A 1 90 ? 0.786 -6.746 -1.737 1 98.94 90 THR A N 1
ATOM 706 C CA . THR A 1 90 ? 2.111 -6.141 -1.819 1 98.94 90 THR A CA 1
ATOM 707 C C . THR A 1 90 ? 2.988 -6.602 -0.658 1 98.94 90 THR A C 1
ATOM 709 O O . THR A 1 90 ? 2.48 -6.926 0.418 1 98.94 90 THR A O 1
ATOM 712 N N . SER A 1 91 ? 4.234 -6.633 -0.904 1 98.81 91 SER A N 1
ATOM 713 C CA . SER A 1 91 ? 5.195 -6.867 0.169 1 98.81 91 SER A CA 1
ATOM 714 C C . SER A 1 91 ? 5.648 -5.555 0.799 1 98.81 91 SER A C 1
ATOM 716 O O . SER A 1 91 ? 6.336 -5.559 1.823 1 98.81 91 SER A O 1
ATOM 718 N N . MET A 1 92 ? 5.289 -4.41 0.225 1 98.88 92 MET A N 1
ATOM 719 C CA . MET A 1 92 ? 5.762 -3.104 0.674 1 98.88 92 MET A CA 1
ATOM 720 C C . MET A 1 92 ? 5.09 -2.703 1.983 1 98.88 92 MET A C 1
ATOM 722 O O . MET A 1 92 ? 5.578 -1.821 2.691 1 98.88 92 MET A O 1
ATOM 726 N N . LEU A 1 93 ? 3.996 -3.289 2.225 1 98.81 93 LEU A N 1
ATOM 727 C CA . LEU A 1 93 ? 3.201 -3.006 3.414 1 98.81 93 LEU A CA 1
ATOM 728 C C . LEU A 1 93 ? 2.836 -4.297 4.145 1 98.81 93 LEU A C 1
ATOM 730 O O . LEU A 1 93 ? 2.641 -5.336 3.512 1 98.81 93 LEU A O 1
ATOM 734 N N . GLY A 1 94 ? 2.762 -4.23 5.398 1 98.12 94 GLY A N 1
ATOM 735 C CA . GLY A 1 94 ? 2.227 -5.305 6.223 1 98.12 94 GLY A CA 1
ATOM 736 C C . GLY A 1 94 ? 0.804 -5.051 6.684 1 98.12 94 GLY A C 1
ATOM 737 O O . GLY A 1 94 ? 0.148 -4.121 6.207 1 98.12 94 GLY A O 1
ATOM 738 N N . PRO A 1 95 ? 0.301 -5.926 7.609 1 97.25 95 PRO A N 1
ATOM 739 C CA . PRO A 1 95 ? -1.044 -5.723 8.148 1 97.25 95 PRO A CA 1
ATOM 740 C C . PRO A 1 95 ? -1.252 -4.316 8.711 1 97.25 95 PRO A C 1
ATOM 742 O O . PRO A 1 95 ? -0.344 -3.754 9.328 1 97.25 95 PRO A O 1
ATOM 745 N N . GLY A 1 96 ? -2.512 -3.789 8.453 1 96.94 96 GLY A N 1
ATOM 746 C CA . GLY A 1 96 ? -2.801 -2.432 8.891 1 96.94 96 GLY A CA 1
ATOM 747 C C . GLY A 1 96 ? -2.037 -1.38 8.109 1 96.94 96 GLY A C 1
ATOM 748 O O . GLY A 1 96 ? -1.832 -0.266 8.594 1 96.94 96 GLY A O 1
ATOM 749 N N . TRP A 1 97 ? -1.499 -1.767 7.004 1 97.75 97 TRP A N 1
ATOM 750 C CA . TRP A 1 97 ? -0.805 -0.881 6.074 1 97.75 97 TRP A CA 1
ATOM 751 C C . TRP A 1 97 ? 0.551 -0.461 6.633 1 97.75 97 TRP A C 1
ATOM 753 O O . TRP A 1 97 ? 1.092 0.579 6.25 1 97.75 97 TRP A O 1
ATOM 763 N N . ARG A 1 98 ? 1.059 -1.158 7.559 1 98.44 98 ARG A N 1
ATOM 764 C CA . ARG A 1 98 ? 2.359 -0.791 8.109 1 98.44 98 ARG A CA 1
ATOM 765 C C . ARG A 1 98 ? 3.449 -0.883 7.047 1 98.44 98 ARG A C 1
ATOM 767 O O . ARG A 1 98 ? 3.637 -1.934 6.43 1 98.44 98 ARG A O 1
ATOM 774 N N . PRO A 1 99 ? 4.227 0.227 6.809 1 98.56 99 PRO A N 1
ATOM 775 C CA . PRO A 1 99 ? 5.281 0.189 5.793 1 98.56 99 PRO A CA 1
ATOM 776 C C . PRO A 1 99 ? 6.434 -0.738 6.172 1 98.56 99 PRO A C 1
ATOM 778 O O . PRO A 1 99 ? 6.758 -0.873 7.355 1 98.56 99 PRO A O 1
ATOM 781 N N . GLN A 1 100 ? 6.969 -1.334 5.137 1 97.69 100 GLN A N 1
ATOM 782 C CA . GLN A 1 100 ? 8.055 -2.293 5.332 1 97.69 100 GLN A CA 1
ATOM 783 C C . GLN A 1 100 ? 9.211 -2.018 4.379 1 97.69 100 GLN A C 1
ATOM 785 O O . GLN A 1 100 ? 9.062 -1.251 3.424 1 97.69 100 GLN A O 1
ATOM 790 N N . SER A 1 101 ? 10.383 -2.611 4.777 1 97 101 SER A N 1
ATOM 791 C CA . SER A 1 101 ? 11.523 -2.727 3.883 1 97 101 SER A CA 1
ATOM 792 C C . SER A 1 101 ? 11.805 -4.18 3.521 1 97 101 SER A C 1
ATOM 794 O O . SER A 1 101 ? 12.742 -4.789 4.043 1 97 101 SER A O 1
ATOM 796 N N . PRO A 1 102 ? 11.062 -4.688 2.596 1 97.31 102 PRO A N 1
ATOM 797 C CA . PRO A 1 102 ? 11.203 -6.109 2.271 1 97.31 102 PRO A CA 1
ATOM 798 C C . PRO A 1 102 ? 12.477 -6.414 1.49 1 97.31 102 PRO A C 1
ATOM 800 O O . PRO A 1 102 ? 13.016 -5.535 0.813 1 97.31 102 PRO A O 1
ATOM 803 N N . TRP A 1 103 ? 12.945 -7.625 1.658 1 95.62 103 TRP A N 1
ATOM 804 C CA . TRP A 1 103 ? 14.094 -8.062 0.873 1 95.62 103 TRP A CA 1
ATOM 805 C C . TRP A 1 103 ? 13.758 -8.094 -0.614 1 95.62 103 TRP A C 1
ATOM 807 O O . TRP A 1 103 ? 14.633 -7.902 -1.461 1 95.62 103 TRP A O 1
ATOM 817 N N . LEU A 1 104 ? 12.539 -8.336 -0.911 1 96.81 104 LEU A N 1
ATOM 818 C CA . LEU A 1 104 ? 12.008 -8.273 -2.27 1 96.81 104 LEU A CA 1
ATOM 819 C C . LEU A 1 104 ? 10.711 -7.473 -2.307 1 96.81 104 LEU A C 1
ATOM 821 O O . LEU A 1 104 ? 9.633 -8.008 -2.014 1 96.81 104 LEU A O 1
ATOM 825 N N . GLY A 1 105 ? 10.805 -6.258 -2.719 1 98.06 105 GLY A N 1
ATOM 826 C CA . GLY A 1 105 ? 9.641 -5.387 -2.811 1 98.06 105 GLY A CA 1
ATOM 827 C C . GLY A 1 105 ? 8.883 -5.547 -4.113 1 98.06 105 GLY A C 1
ATOM 828 O O . GLY A 1 105 ? 9.477 -5.523 -5.191 1 98.06 105 GLY A O 1
ATOM 829 N N . PHE A 1 106 ? 7.566 -5.688 -4.004 1 98.62 106 PHE A N 1
ATOM 830 C CA . PHE A 1 106 ? 6.738 -5.789 -5.199 1 98.62 106 PHE A CA 1
ATOM 831 C C . PHE A 1 106 ? 5.266 -5.602 -4.852 1 98.62 106 PHE A C 1
ATOM 833 O O . PHE A 1 106 ? 4.887 -5.66 -3.682 1 98.62 106 PHE A O 1
ATOM 840 N N . THR A 1 107 ? 4.418 -5.336 -5.828 1 98.81 107 THR A N 1
ATOM 841 C CA . THR A 1 107 ? 2.965 -5.477 -5.824 1 98.81 107 THR A CA 1
ATOM 842 C C . THR A 1 107 ? 2.514 -6.441 -6.918 1 98.81 107 THR A C 1
ATOM 844 O O . THR A 1 107 ? 3.012 -6.391 -8.047 1 98.81 107 THR A O 1
ATOM 847 N N . ALA A 1 108 ? 1.639 -7.309 -6.539 1 98.69 108 ALA A N 1
ATOM 848 C CA . ALA A 1 108 ? 1.078 -8.242 -7.512 1 98.69 108 ALA A CA 1
ATOM 849 C C . ALA A 1 108 ? -0.397 -7.949 -7.77 1 98.69 108 ALA A C 1
ATOM 851 O O . ALA A 1 108 ? -1.153 -7.68 -6.832 1 98.69 108 ALA A O 1
ATOM 852 N N . ILE A 1 109 ? -0.753 -7.918 -8.992 1 98.56 109 ILE A N 1
ATOM 853 C CA . ILE A 1 109 ? -2.137 -7.824 -9.445 1 98.56 109 ILE A CA 1
ATOM 854 C C . ILE A 1 109 ? -2.539 -9.125 -10.148 1 98.56 109 ILE A C 1
ATOM 856 O O . ILE A 1 109 ? -1.975 -9.469 -11.188 1 98.56 109 ILE A O 1
ATOM 860 N N . ILE A 1 110 ? -3.473 -9.805 -9.578 1 98.38 110 ILE A N 1
ATOM 861 C CA . ILE A 1 110 ? -4.035 -11.031 -10.141 1 98.38 110 ILE A CA 1
ATOM 862 C C . ILE A 1 110 ? -5.406 -10.734 -10.742 1 98.38 110 ILE A C 1
ATOM 864 O O . ILE A 1 110 ? -6.289 -10.195 -10.062 1 98.38 110 ILE A O 1
ATOM 868 N N . SER A 1 111 ? -5.562 -11.062 -12.008 1 98.19 111 SER A N 1
ATOM 869 C CA . SER A 1 111 ? -6.832 -10.828 -12.688 1 98.19 111 SER A CA 1
ATOM 870 C C . SER A 1 111 ? -7.352 -12.109 -13.336 1 98.19 111 SER A C 1
ATOM 872 O O . SER A 1 111 ? -6.57 -12.922 -13.828 1 98.19 111 SER A O 1
ATOM 874 N N . MET A 1 112 ? -8.625 -12.219 -13.297 1 98.5 112 MET A N 1
ATOM 875 C CA . MET A 1 112 ? -9.312 -13.375 -13.859 1 98.5 112 MET A CA 1
ATOM 876 C C . MET A 1 112 ? -10.531 -12.938 -14.672 1 98.5 112 MET A C 1
ATOM 878 O O . MET A 1 112 ? -11.305 -12.086 -14.234 1 98.5 112 MET A O 1
ATOM 882 N N . GLU A 1 113 ? -10.672 -13.438 -15.812 1 98.12 113 GLU A N 1
ATOM 883 C CA . GLU A 1 113 ? -11.82 -13.188 -16.672 1 98.12 113 GLU A CA 1
ATOM 884 C C . GLU A 1 113 ? -12.18 -14.438 -17.484 1 98.12 113 GLU A C 1
ATOM 886 O O . GLU A 1 113 ? -11.305 -15.172 -17.922 1 98.12 113 GLU A O 1
ATOM 891 N N . ASP A 1 114 ? -13.5 -14.594 -17.672 1 98.06 114 ASP A N 1
ATOM 892 C CA . ASP A 1 114 ? -13.914 -15.711 -18.516 1 98.06 114 ASP A CA 1
ATOM 893 C C . ASP A 1 114 ? -13.414 -15.539 -19.953 1 98.06 114 ASP A C 1
ATOM 895 O O . ASP A 1 114 ? -13.43 -14.438 -20.484 1 98.06 114 ASP A O 1
ATOM 899 N N . GLU A 1 115 ? -12.953 -16.672 -20.469 1 97.12 115 GLU A N 1
ATOM 900 C CA . GLU A 1 115 ? -12.562 -16.703 -21.875 1 97.12 115 GLU A CA 1
ATOM 901 C C . GLU A 1 115 ? -12.859 -18.078 -22.5 1 97.12 115 GLU A C 1
ATOM 903 O O . GLU A 1 115 ? -12.172 -19.047 -22.203 1 97.12 115 GLU A O 1
ATOM 908 N N . GLY A 1 116 ? -13.914 -18.047 -23.453 1 94.75 116 GLY A N 1
ATOM 909 C CA . GLY A 1 116 ? -14.367 -19.328 -23.969 1 94.75 116 GLY A CA 1
ATOM 910 C C . GLY A 1 116 ? -14.883 -20.266 -22.891 1 94.75 116 GLY A C 1
ATOM 911 O O . GLY A 1 116 ? -15.773 -19.891 -22.125 1 94.75 116 GLY A O 1
ATOM 912 N N . GLN A 1 117 ? -14.266 -21.438 -22.906 1 93.31 117 GLN A N 1
ATOM 913 C CA . GLN A 1 117 ? -14.664 -22.422 -21.906 1 93.31 117 GLN A CA 1
ATOM 914 C C . GLN A 1 117 ? -13.766 -22.344 -20.672 1 93.31 117 GLN A C 1
ATOM 916 O O . GLN A 1 117 ? -13.977 -23.078 -19.703 1 93.31 117 GLN A O 1
ATOM 921 N N . GLY A 1 118 ? -12.805 -21.453 -20.75 1 96.56 118 GLY A N 1
ATOM 922 C CA . GLY A 1 118 ? -11.859 -21.359 -19.641 1 96.56 118 GLY A CA 1
ATOM 923 C C . GLY A 1 118 ? -11.789 -19.969 -19.047 1 96.56 118 GLY A C 1
ATOM 924 O O . GLY A 1 118 ? -12.789 -19.234 -19.016 1 96.56 118 GLY A O 1
ATOM 925 N N . CYS A 1 119 ? -10.688 -19.734 -18.391 1 98.25 119 CYS A N 1
ATOM 926 C CA . CYS A 1 119 ? -10.484 -18.484 -17.672 1 98.25 119 CYS A CA 1
ATOM 927 C C . CYS A 1 119 ? -9.141 -17.859 -18.031 1 98.25 119 CYS A C 1
ATOM 929 O O . CYS A 1 119 ? -8.102 -18.516 -17.938 1 98.25 119 CYS A O 1
ATOM 931 N N . ARG A 1 120 ? -9.188 -16.625 -18.594 1 98.25 120 ARG A N 1
ATOM 932 C CA . ARG A 1 120 ? -7.957 -15.859 -18.75 1 98.25 120 ARG A CA 1
ATOM 933 C C . ARG A 1 120 ? -7.422 -15.406 -17.391 1 98.25 120 ARG A C 1
ATOM 935 O O . ARG A 1 120 ? -8.117 -14.711 -16.641 1 98.25 120 ARG A O 1
ATOM 942 N N . TYR A 1 121 ? -6.312 -15.945 -17.062 1 97.88 121 TYR A N 1
ATOM 943 C CA . TYR A 1 121 ? -5.59 -15.633 -15.828 1 97.88 121 TYR A CA 1
ATOM 944 C C . TYR A 1 121 ? -4.383 -14.75 -16.125 1 97.88 121 TYR A C 1
ATOM 946 O O . TYR A 1 121 ? -3.568 -15.062 -16.984 1 97.88 121 TYR A O 1
ATOM 954 N N . THR A 1 122 ? -4.25 -13.562 -15.422 1 97.5 122 THR A N 1
ATOM 955 C CA . THR A 1 122 ? -3.09 -12.688 -15.578 1 97.5 122 THR A CA 1
ATOM 956 C C . THR A 1 122 ? -2.492 -12.344 -14.211 1 97.5 122 THR A C 1
ATOM 958 O O . THR A 1 122 ? -3.213 -11.93 -13.297 1 97.5 122 THR A O 1
ATOM 961 N N . ALA A 1 123 ? -1.231 -12.609 -14.031 1 97.62 123 ALA A N 1
ATOM 962 C CA . ALA A 1 123 ? -0.436 -12.141 -12.898 1 97.62 123 ALA A CA 1
ATOM 963 C C . ALA A 1 123 ? 0.543 -11.055 -13.336 1 97.62 123 ALA A C 1
ATOM 965 O O . ALA A 1 123 ? 1.469 -11.312 -14.109 1 97.62 123 ALA A O 1
ATOM 966 N N . GLN A 1 124 ? 0.257 -9.867 -12.945 1 98 124 GLN A N 1
ATOM 967 C CA . GLN A 1 124 ? 1.187 -8.758 -13.141 1 98 124 GLN A CA 1
ATOM 968 C C . GLN A 1 124 ? 1.906 -8.414 -11.836 1 98 124 GLN A C 1
ATOM 970 O O . GLN A 1 124 ? 1.271 -8.016 -10.859 1 98 124 GLN A O 1
ATOM 975 N N . VAL A 1 125 ? 3.225 -8.555 -11.797 1 98.38 125 VAL A N 1
ATOM 976 C CA . VAL A 1 125 ? 4.027 -8.258 -10.609 1 98.38 125 VAL A CA 1
ATOM 977 C C . VAL A 1 125 ? 4.926 -7.055 -10.883 1 98.38 125 VAL A C 1
ATOM 979 O O . VAL A 1 125 ? 5.77 -7.094 -11.781 1 98.38 125 VAL A O 1
ATOM 982 N N . MET A 1 126 ? 4.719 -6.016 -10.133 1 98.75 126 MET A N 1
ATOM 983 C CA . MET A 1 126 ? 5.418 -4.75 -10.305 1 98.75 126 MET A CA 1
ATOM 984 C C . MET A 1 126 ? 6.496 -4.566 -9.242 1 98.75 126 MET A C 1
ATOM 986 O O . MET A 1 126 ? 6.289 -4.926 -8.078 1 98.75 126 MET A O 1
ATOM 990 N N . HIS A 1 127 ? 7.648 -3.957 -9.656 1 98.81 127 HIS A N 1
ATOM 991 C CA . HIS A 1 127 ? 8.773 -3.762 -8.75 1 98.81 127 HIS A CA 1
ATOM 992 C C . HIS A 1 127 ? 9.211 -2.301 -8.719 1 98.81 127 HIS A C 1
ATOM 994 O O . HIS A 1 127 ? 8.938 -1.549 -9.656 1 98.81 127 HIS A O 1
ATOM 1000 N N . PRO A 1 128 ? 9.945 -1.886 -7.637 1 98.38 128 PRO A N 1
ATOM 1001 C CA . PRO A 1 128 ? 10.43 -0.507 -7.543 1 98.38 128 PRO A CA 1
ATOM 1002 C C . PRO A 1 128 ? 11.461 -0.171 -8.617 1 98.38 128 PRO A C 1
ATOM 1004 O O . PRO A 1 128 ? 11.578 0.987 -9.023 1 98.38 128 PRO A O 1
ATOM 1007 N N . ASP A 1 129 ? 12.219 -1.192 -8.922 1 98.25 129 ASP A N 1
ATOM 1008 C CA . ASP A 1 129 ? 13.273 -0.931 -9.906 1 98.25 129 ASP A CA 1
ATOM 1009 C C . ASP A 1 129 ? 13.625 -2.197 -10.688 1 98.25 129 ASP A C 1
ATOM 1011 O O . ASP A 1 129 ? 13.117 -3.279 -10.383 1 98.25 129 ASP A O 1
ATOM 1015 N N . LYS A 1 130 ? 14.414 -1.972 -11.711 1 98.31 130 LYS A N 1
ATOM 1016 C CA . LYS A 1 130 ? 14.781 -3.057 -12.617 1 98.31 130 LYS A CA 1
ATOM 1017 C C . LYS A 1 130 ? 15.578 -4.137 -11.891 1 98.31 130 LYS A C 1
ATOM 1019 O O . LYS A 1 130 ? 15.445 -5.32 -12.195 1 98.31 130 LYS A O 1
ATOM 1024 N N . ALA A 1 131 ? 16.453 -3.709 -11.039 1 98.19 131 ALA A N 1
ATOM 1025 C CA . ALA A 1 131 ? 17.281 -4.668 -10.312 1 98.19 131 ALA A CA 1
ATOM 1026 C C . ALA A 1 131 ? 16.422 -5.664 -9.539 1 98.19 131 ALA A C 1
ATOM 1028 O O . ALA A 1 131 ? 16.672 -6.875 -9.594 1 98.19 131 ALA A O 1
ATOM 1029 N N . LEU A 1 132 ? 15.43 -5.199 -8.852 1 97.5 132 LEU A N 1
ATOM 1030 C CA . LEU A 1 132 ? 14.539 -6.059 -8.094 1 97.5 132 LEU A CA 1
ATOM 1031 C C . LEU A 1 132 ? 13.688 -6.918 -9.016 1 97.5 132 LEU A C 1
ATOM 1033 O O . LEU A 1 132 ? 13.414 -8.086 -8.719 1 97.5 132 LEU A O 1
ATOM 1037 N N . ARG A 1 133 ? 13.234 -6.332 -10.055 1 97.94 133 ARG A N 1
ATOM 1038 C CA . ARG A 1 133 ? 12.508 -7.098 -11.07 1 97.94 133 ARG A CA 1
ATOM 1039 C C . ARG A 1 133 ? 13.344 -8.273 -11.555 1 97.94 133 ARG A C 1
ATOM 1041 O O . ARG A 1 133 ? 12.867 -9.414 -11.594 1 97.94 133 ARG A O 1
ATOM 1048 N N . ASP A 1 134 ? 14.586 -7.953 -11.977 1 97.56 134 ASP A N 1
ATOM 1049 C CA . ASP A 1 134 ? 15.484 -8.984 -12.492 1 97.56 134 ASP A CA 1
ATOM 1050 C C . ASP A 1 134 ? 15.766 -10.047 -11.438 1 97.56 134 ASP A C 1
ATOM 1052 O O . ASP A 1 134 ? 15.844 -11.234 -11.758 1 97.56 134 ASP A O 1
ATOM 1056 N N . GLN A 1 135 ? 15.938 -9.617 -10.258 1 96.06 135 GLN A N 1
ATOM 1057 C CA . GLN A 1 135 ? 16.141 -10.555 -9.156 1 96.06 135 GLN A CA 1
ATOM 1058 C C . GLN A 1 135 ? 14.961 -11.523 -9.039 1 96.06 135 GLN A C 1
ATOM 1060 O O . GLN A 1 135 ? 15.164 -12.734 -8.906 1 96.06 135 GLN A O 1
ATOM 1065 N N . HIS A 1 136 ? 13.758 -11.008 -9.039 1 96.19 136 HIS A N 1
ATOM 1066 C CA . HIS A 1 136 ? 12.57 -11.852 -8.945 1 96.19 136 HIS A CA 1
ATOM 1067 C C . HIS A 1 136 ? 12.5 -12.828 -10.109 1 96.19 136 HIS A C 1
ATOM 1069 O O . HIS A 1 136 ? 12.156 -14 -9.922 1 96.19 136 HIS A O 1
ATOM 1075 N N . GLU A 1 137 ? 12.766 -12.367 -11.266 1 94.69 137 GLU A N 1
ATOM 1076 C CA . GLU A 1 137 ? 12.758 -13.219 -12.445 1 94.69 137 GLU A CA 1
ATOM 1077 C C . GLU A 1 137 ? 13.734 -14.383 -12.297 1 94.69 137 GLU A C 1
ATOM 1079 O O . GLU A 1 137 ? 13.414 -15.523 -12.625 1 94.69 137 GLU A O 1
ATOM 1084 N N . GLN A 1 138 ? 14.898 -14.102 -11.797 1 92.25 138 GLN A N 1
ATOM 1085 C CA . GLN A 1 138 ? 15.945 -15.102 -11.633 1 92.25 138 GLN A CA 1
ATOM 1086 C C . GLN A 1 138 ? 15.547 -16.156 -10.609 1 92.25 138 GLN A C 1
ATOM 1088 O O . GLN A 1 138 ? 15.984 -17.312 -10.688 1 92.25 138 GLN A O 1
ATOM 1093 N N . MET A 1 139 ? 14.719 -15.82 -9.672 1 87.44 139 MET A N 1
ATOM 1094 C CA . MET A 1 139 ? 14.258 -16.75 -8.641 1 87.44 139 MET A CA 1
ATOM 1095 C C . MET A 1 139 ? 13.25 -17.75 -9.211 1 87.44 139 MET A C 1
ATOM 1097 O O . MET A 1 139 ? 12.906 -18.734 -8.562 1 87.44 139 MET A O 1
ATOM 1101 N N . GLY A 1 140 ? 12.742 -17.484 -10.43 1 81.31 140 GLY A N 1
ATOM 1102 C CA . GLY A 1 140 ? 11.867 -18.438 -11.07 1 81.31 140 GLY A CA 1
ATOM 1103 C C . GLY A 1 140 ? 10.422 -17.969 -11.164 1 81.31 140 GLY A C 1
ATOM 1104 O O . GLY A 1 140 ? 9.492 -18.781 -11.039 1 81.31 140 GLY A O 1
ATOM 1105 N N . PHE A 1 141 ? 10.148 -16.734 -11.281 1 76.38 141 PHE A N 1
ATOM 1106 C CA . PHE A 1 141 ? 8.805 -16.203 -11.438 1 76.38 141 PHE A CA 1
ATOM 1107 C C . PHE A 1 141 ? 8.062 -16.922 -12.555 1 76.38 141 PHE A C 1
ATOM 1109 O O . PHE A 1 141 ? 6.895 -17.297 -12.391 1 76.38 141 PHE A O 1
ATOM 1116 N N . PHE A 1 142 ? 8.703 -17.297 -13.594 1 74.88 142 PHE A N 1
ATOM 1117 C CA . PHE A 1 142 ? 8.039 -17.859 -14.758 1 7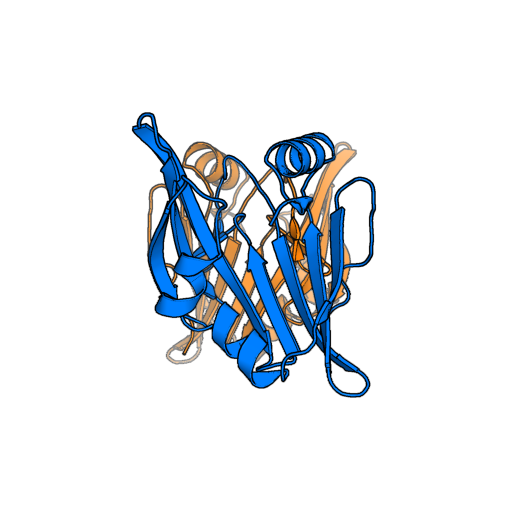4.88 142 PHE A CA 1
ATOM 1118 C C . PHE A 1 142 ? 7.895 -19.375 -14.617 1 74.88 142 PHE A C 1
ATOM 1120 O O . PHE A 1 142 ? 7.125 -20 -15.344 1 74.88 142 PHE A O 1
ATOM 1127 N N . ASP A 1 143 ? 8.609 -19.891 -13.633 1 66.25 143 ASP A N 1
ATOM 1128 C CA . ASP A 1 143 ? 8.57 -21.344 -13.484 1 66.25 143 ASP A CA 1
ATOM 1129 C C . ASP A 1 143 ? 7.355 -21.781 -12.68 1 66.25 143 ASP A C 1
ATOM 1131 O O . ASP A 1 143 ? 7.02 -22.969 -12.648 1 66.25 143 ASP A O 1
ATOM 1135 N N . GLY A 1 144 ? 6.746 -20.812 -12.094 1 56.19 144 GLY A N 1
ATOM 1136 C CA . GLY A 1 144 ? 5.605 -21.172 -11.273 1 56.19 144 GLY A CA 1
ATOM 1137 C C . GLY A 1 144 ? 4.277 -21 -11.984 1 56.19 144 GLY A C 1
ATOM 1138 O O . GLY A 1 144 ? 4.219 -20.438 -13.078 1 56.19 144 GLY A O 1
ATOM 1139 N N . MET B 1 1 ? -15.172 -3.246 8.641 1 60.75 1 MET B N 1
ATOM 1140 C CA . MET B 1 1 ? -14.43 -2.68 9.758 1 60.75 1 MET B CA 1
ATOM 1141 C C . MET B 1 1 ? -12.984 -2.398 9.367 1 60.75 1 MET B C 1
ATOM 1143 O O . MET B 1 1 ? -12.359 -3.201 8.68 1 60.75 1 MET B O 1
ATOM 1147 N N . ALA B 1 2 ? -12.547 -1.187 9.664 1 77.75 2 ALA B N 1
ATOM 1148 C CA . ALA B 1 2 ? -11.18 -0.802 9.32 1 77.75 2 ALA B CA 1
ATOM 1149 C C . ALA B 1 2 ? -10.164 -1.697 10.031 1 77.75 2 ALA B C 1
ATOM 1151 O O . ALA B 1 2 ? -10.375 -2.105 11.172 1 77.75 2 ALA B O 1
ATOM 1152 N N . VAL B 1 3 ? -9.195 -2.102 9.336 1 85.06 3 VAL B N 1
ATOM 1153 C CA . VAL B 1 3 ? -8.125 -2.898 9.914 1 85.06 3 VAL B CA 1
ATOM 1154 C C . VAL B 1 3 ? -7.312 -2.043 10.891 1 85.06 3 VAL B C 1
ATOM 1156 O O . VAL B 1 3 ? -7.047 -0.869 10.617 1 85.06 3 VAL B O 1
ATOM 1159 N N . ASP B 1 4 ? -6.953 -2.656 11.984 1 87.19 4 ASP B N 1
ATOM 1160 C CA . ASP B 1 4 ? -6.176 -1.963 13.008 1 87.19 4 ASP B CA 1
ATOM 1161 C C . ASP B 1 4 ? -4.68 -2.076 12.734 1 87.19 4 ASP B C 1
ATOM 1163 O O . ASP B 1 4 ? -4.152 -3.182 12.594 1 87.19 4 ASP B O 1
ATOM 1167 N N . ALA B 1 5 ? -3.984 -1.014 12.609 1 88.81 5 ALA B N 1
ATOM 1168 C CA . ALA B 1 5 ? -2.553 -1.018 12.32 1 88.81 5 ALA B CA 1
ATOM 1169 C C . ALA B 1 5 ? -1.741 -1.29 13.586 1 88.81 5 ALA B C 1
ATOM 1171 O O . ALA B 1 5 ? -0.577 -1.689 13.508 1 88.81 5 ALA B O 1
ATOM 1172 N N . GLY B 1 6 ? -2.311 -1.194 14.68 1 89 6 GLY B N 1
ATOM 1173 C CA . GLY B 1 6 ? -1.575 -1.233 15.93 1 89 6 GLY B CA 1
ATOM 1174 C C . GLY B 1 6 ? -0.738 0.009 16.172 1 89 6 GLY B C 1
ATOM 1175 O O . GLY B 1 6 ? -0.587 0.844 15.273 1 89 6 GLY B O 1
ATOM 1176 N N . SER B 1 7 ? -0.276 0.179 17.406 1 91.75 7 SER B N 1
ATOM 1177 C CA . SER B 1 7 ? 0.612 1.283 17.75 1 91.75 7 SER B CA 1
ATOM 1178 C C . SER B 1 7 ? 2.018 0.784 18.062 1 91.75 7 SER B C 1
ATOM 1180 O O . SER B 1 7 ? 2.186 -0.285 18.656 1 91.75 7 SER B O 1
ATOM 1182 N N . ASN B 1 8 ? 3.021 1.449 17.531 1 96.44 8 ASN B N 1
ATOM 1183 C CA . ASN B 1 8 ? 4.434 1.194 17.797 1 96.44 8 ASN B CA 1
ATOM 1184 C C . ASN B 1 8 ? 5.227 2.492 17.906 1 96.44 8 ASN B C 1
ATOM 1186 O O . ASN B 1 8 ? 5.664 3.043 16.891 1 96.44 8 ASN B O 1
ATOM 1190 N N . PRO B 1 9 ? 5.426 2.979 19.125 1 95.12 9 PRO B N 1
ATOM 1191 C CA . PRO B 1 9 ? 6.055 4.289 19.281 1 95.12 9 PRO B CA 1
ATOM 1192 C C . PRO B 1 9 ? 7.461 4.352 18.688 1 95.12 9 PRO B C 1
ATOM 1194 O O . PRO B 1 9 ? 7.992 5.438 18.453 1 95.12 9 PRO B O 1
ATOM 1197 N N . GLU B 1 10 ? 8.055 3.207 18.469 1 97.38 10 GLU B N 1
ATOM 1198 C CA . GLU B 1 10 ? 9.391 3.178 17.875 1 97.38 10 GLU B CA 1
ATOM 1199 C C . GLU B 1 10 ? 9.367 3.6 16.422 1 97.38 10 GLU B C 1
ATOM 1201 O O . GLU B 1 10 ? 10.352 4.133 15.898 1 97.38 10 GLU B O 1
ATOM 1206 N N . THR B 1 11 ? 8.203 3.359 15.758 1 98.38 11 THR B N 1
ATOM 1207 C CA . THR B 1 11 ? 8.18 3.631 14.32 1 98.38 11 THR B CA 1
ATOM 1208 C C . THR B 1 11 ? 7.02 4.559 13.969 1 98.38 11 THR B C 1
ATOM 1210 O O . THR B 1 11 ? 6.844 4.926 12.805 1 98.38 11 THR B O 1
ATOM 1213 N N . ASP B 1 12 ? 6.207 4.934 14.93 1 98.31 12 ASP B N 1
ATOM 1214 C CA . ASP B 1 12 ? 5.027 5.75 14.656 1 98.31 12 ASP B CA 1
ATOM 1215 C C . ASP B 1 12 ? 5.191 7.16 15.227 1 98.31 12 ASP B C 1
ATOM 1217 O O . ASP B 1 12 ? 5.758 7.336 16.312 1 98.31 12 ASP B O 1
ATOM 1221 N N . LEU B 1 13 ? 4.773 8.148 14.484 1 97.81 13 LEU B N 1
ATOM 1222 C CA . LEU B 1 13 ? 4.469 9.477 14.992 1 97.81 13 LEU B CA 1
ATOM 1223 C C . LEU B 1 13 ? 2.961 9.703 15.062 1 97.81 13 LEU B C 1
ATOM 1225 O O . LEU B 1 13 ? 2.242 9.406 14.102 1 97.81 13 LEU B O 1
ATOM 1229 N N . VAL B 1 14 ? 2.465 10.203 16.203 1 97.25 14 VAL B N 1
ATOM 1230 C CA . VAL B 1 14 ? 1.023 10.359 16.375 1 97.25 14 VAL B CA 1
ATOM 1231 C C . VAL B 1 14 ? 0.711 11.766 16.891 1 97.25 14 VAL B C 1
ATOM 1233 O O . VAL B 1 14 ? 1.368 12.25 17.812 1 97.25 14 VAL B O 1
ATOM 1236 N N . ILE B 1 15 ? -0.211 12.422 16.266 1 96.06 15 ILE B N 1
ATOM 1237 C CA . ILE B 1 15 ? -0.832 13.656 16.75 1 96.06 15 ILE B CA 1
ATOM 1238 C C . ILE B 1 15 ? -2.33 13.43 16.953 1 96.06 15 ILE B C 1
ATOM 1240 O O . ILE B 1 15 ? -3 12.859 16.094 1 96.06 15 ILE B O 1
ATOM 1244 N N . SER B 1 16 ? -2.812 13.734 18.078 1 96.38 16 SER B N 1
ATOM 1245 C CA . SER B 1 16 ? -4.242 13.703 18.359 1 96.38 16 SER B CA 1
ATOM 1246 C C . SER B 1 16 ? -4.703 14.992 19.031 1 96.38 16 SER B C 1
ATOM 1248 O O . SER B 1 16 ? -4.141 15.406 20.047 1 96.38 16 SER B O 1
ATOM 1250 N N . ARG B 1 17 ? -5.695 15.602 18.406 1 96.44 17 ARG B N 1
ATOM 1251 C CA . ARG B 1 17 ? -6.215 16.875 18.906 1 96.44 17 ARG B CA 1
ATOM 1252 C C . ARG B 1 17 ? -7.73 16.922 18.781 1 96.44 17 ARG B C 1
ATOM 1254 O O . ARG B 1 17 ? -8.312 16.344 17.875 1 96.44 17 ARG B O 1
ATOM 1261 N N . VAL B 1 18 ? -8.312 17.578 19.75 1 97.44 18 VAL B N 1
ATOM 1262 C CA . VAL B 1 18 ? -9.703 17.969 19.531 1 97.44 18 VAL B CA 1
ATOM 1263 C C . VAL B 1 18 ? -9.758 19.375 18.922 1 97.44 18 VAL B C 1
ATOM 1265 O O . VAL B 1 18 ? -9.305 20.344 19.531 1 97.44 18 VAL B O 1
ATOM 1268 N N . LEU B 1 19 ? -10.266 19.438 17.734 1 97.38 19 LEU B N 1
ATOM 1269 C CA . LEU B 1 19 ? -10.336 20.703 17 1 97.38 19 LEU B CA 1
ATOM 1270 C C . LEU B 1 19 ? -11.742 21.281 17.062 1 97.38 19 LEU B C 1
ATOM 1272 O O . LEU B 1 19 ? -12.727 20.547 16.969 1 97.38 19 LEU B O 1
ATOM 1276 N N . ASN B 1 20 ? -11.805 22.562 17.25 1 96.75 20 ASN B N 1
ATOM 1277 C CA . ASN B 1 20 ? -13.094 23.25 17.234 1 96.75 20 ASN B CA 1
ATOM 1278 C C . ASN B 1 20 ? -13.578 23.484 15.805 1 96.75 20 ASN B C 1
ATOM 1280 O O . ASN B 1 20 ? -13.648 24.625 15.352 1 96.75 20 ASN B O 1
ATOM 1284 N N . ALA B 1 21 ? -13.875 22.547 15.055 1 96.69 21 ALA B N 1
ATOM 1285 C CA . ALA B 1 21 ? -14.367 22.531 13.68 1 96.69 21 ALA B CA 1
ATOM 1286 C C . ALA B 1 21 ? -15.242 21.312 13.422 1 96.69 21 ALA B C 1
ATOM 1288 O O . ALA B 1 21 ? -15.008 20.234 13.992 1 96.69 21 ALA B O 1
ATOM 1289 N N . PRO B 1 22 ? -16.266 21.531 12.633 1 96.69 22 PRO B N 1
ATOM 1290 C CA . PRO B 1 22 ? -17.047 20.359 12.266 1 96.69 22 PRO B CA 1
ATOM 1291 C C . PRO B 1 22 ? -16.234 19.312 11.508 1 96.69 22 PRO B C 1
ATOM 1293 O O . PRO B 1 22 ? -15.312 19.672 10.758 1 96.69 22 PRO B O 1
ATOM 1296 N N . ARG B 1 23 ? -16.625 18.125 11.75 1 97.19 23 ARG B N 1
ATOM 1297 C CA . ARG B 1 23 ? -15.961 17 11.102 1 97.19 23 ARG B CA 1
ATOM 1298 C C . ARG B 1 23 ? -15.938 17.172 9.586 1 97.19 23 ARG B C 1
ATOM 1300 O O . ARG B 1 23 ? -14.93 16.891 8.938 1 97.19 23 ARG B O 1
ATOM 1307 N N . ALA B 1 24 ? -16.969 17.672 8.984 1 97.69 24 ALA B N 1
ATOM 1308 C CA . ALA B 1 24 ? -17.094 17.875 7.543 1 97.69 24 ALA B CA 1
ATOM 1309 C C . ALA B 1 24 ? -16.031 18.859 7.043 1 97.69 24 ALA B C 1
ATOM 1311 O O . ALA B 1 24 ? -15.516 18.703 5.938 1 97.69 24 ALA B O 1
ATOM 1312 N N . ALA B 1 25 ? -15.766 19.812 7.801 1 97.81 25 ALA B N 1
ATOM 1313 C CA . ALA B 1 25 ? -14.766 20.812 7.414 1 97.81 25 ALA B CA 1
ATOM 1314 C C . ALA B 1 25 ? -13.367 20.203 7.391 1 97.81 25 ALA B C 1
ATOM 1316 O O . ALA B 1 25 ? -12.578 20.469 6.484 1 97.81 25 ALA B O 1
ATOM 1317 N N . LEU B 1 26 ? -13.07 19.391 8.352 1 98 26 LEU B N 1
ATOM 1318 C CA . LEU B 1 26 ? -11.773 18.719 8.398 1 98 26 LEU B CA 1
ATOM 1319 C C . LEU B 1 26 ? -11.625 17.75 7.234 1 98 26 LEU B C 1
ATOM 1321 O O . LEU B 1 26 ? -10.562 17.672 6.621 1 98 26 LEU B O 1
ATOM 1325 N N . TRP B 1 27 ? -12.688 17.078 6.969 1 98.69 27 TRP B N 1
ATOM 1326 C CA . TRP B 1 27 ? -12.688 16.156 5.828 1 98.69 27 TRP B CA 1
ATOM 1327 C C . TRP B 1 27 ? -12.414 16.906 4.531 1 98.69 27 TRP B C 1
ATOM 1329 O O . TRP B 1 27 ? -11.602 16.469 3.713 1 98.69 27 TRP B O 1
ATOM 1339 N N . ARG B 1 28 ? -13.031 18 4.387 1 98.5 28 ARG B N 1
ATOM 1340 C CA . ARG B 1 28 ? -12.844 18.812 3.184 1 98.5 28 ARG B CA 1
ATOM 1341 C C . ARG B 1 28 ? -11.406 19.312 3.076 1 98.5 28 ARG B C 1
ATOM 1343 O O . ARG B 1 28 ? -10.844 19.359 1.98 1 98.5 28 ARG B O 1
ATOM 1350 N N . ALA B 1 29 ? -10.859 19.672 4.223 1 98.19 29 ALA B N 1
ATOM 1351 C CA . ALA B 1 29 ? -9.477 20.125 4.234 1 98.19 29 ALA B CA 1
ATOM 1352 C C . ALA B 1 29 ? -8.539 19.047 3.682 1 98.19 29 ALA B C 1
ATOM 1354 O O . ALA B 1 29 ? -7.559 19.359 3.002 1 98.19 29 ALA B O 1
ATOM 1355 N N . TRP B 1 30 ? -8.852 17.797 3.906 1 98.56 30 TRP B N 1
ATOM 1356 C CA . TRP B 1 30 ? -8.016 16.672 3.49 1 98.56 30 TRP B CA 1
ATOM 1357 C C . TRP B 1 30 ? -8.328 16.266 2.057 1 98.56 30 TRP B C 1
ATOM 1359 O O . TRP B 1 30 ? -7.473 15.719 1.358 1 98.56 30 TRP B O 1
ATOM 1369 N N . THR B 1 31 ? -9.516 16.578 1.627 1 98.69 31 THR B N 1
ATOM 1370 C CA . THR B 1 31 ? -9.945 15.906 0.41 1 98.69 31 THR B CA 1
ATOM 1371 C C . THR B 1 31 ? -10.133 16.906 -0.73 1 98.69 31 THR B C 1
ATOM 1373 O O . THR B 1 31 ? -10.398 16.516 -1.867 1 98.69 31 THR B O 1
ATOM 1376 N N . ASP B 1 32 ? -9.992 18.141 -0.457 1 98.56 32 ASP B N 1
ATOM 1377 C CA . ASP B 1 32 ? -9.914 19.188 -1.469 1 98.56 32 ASP B CA 1
ATOM 1378 C C . ASP B 1 32 ? -8.477 19.656 -1.676 1 98.56 32 ASP B C 1
ATOM 1380 O O . ASP B 1 32 ? -7.902 20.312 -0.813 1 98.56 32 ASP B O 1
ATOM 1384 N N . PRO B 1 33 ? -7.922 19.328 -2.861 1 98.5 33 PRO B N 1
ATOM 1385 C CA . PRO B 1 33 ? -6.504 19.641 -3.068 1 98.5 33 PRO B CA 1
ATOM 1386 C C . PRO B 1 33 ? -6.211 21.141 -2.994 1 98.5 33 PRO B C 1
ATOM 1388 O O . PRO B 1 33 ? -5.105 21.531 -2.615 1 98.5 33 PRO B O 1
ATOM 1391 N N . GLU B 1 34 ? -7.188 21.953 -3.363 1 98.19 34 GLU B N 1
ATOM 1392 C CA . GLU B 1 34 ? -7 23.406 -3.279 1 98.19 34 GLU B CA 1
ATOM 1393 C C . GLU B 1 34 ? -6.906 23.859 -1.826 1 98.19 34 GLU B C 1
ATOM 1395 O O . GLU B 1 34 ? -6.211 24.828 -1.522 1 98.19 34 GLU B O 1
ATOM 1400 N N . LEU B 1 35 ? -7.641 23.234 -0.949 1 98.25 35 LEU B N 1
ATOM 1401 C CA . LEU B 1 35 ? -7.539 23.531 0.476 1 98.25 35 LEU B CA 1
ATOM 1402 C C . LEU B 1 35 ? -6.293 22.875 1.077 1 98.25 35 LEU B C 1
ATOM 1404 O O . LEU B 1 35 ? -5.578 23.5 1.859 1 98.25 35 LEU B O 1
ATOM 1408 N N . LEU B 1 36 ? -5.992 21.641 0.703 1 98.06 36 LEU B N 1
ATOM 1409 C CA . LEU B 1 36 ? -4.895 20.859 1.266 1 98.06 36 LEU B CA 1
ATOM 1410 C C . LEU B 1 36 ? -3.564 21.578 1.075 1 98.06 36 LEU B C 1
ATOM 1412 O O . LEU B 1 36 ? -2.758 21.656 2.004 1 98.06 36 LEU B O 1
ATOM 1416 N N . ARG B 1 37 ? -3.303 22.141 -0.1 1 97.25 37 ARG B N 1
ATOM 1417 C CA . ARG B 1 37 ? -2.008 22.734 -0.418 1 97.25 37 ARG B CA 1
ATOM 1418 C C . ARG B 1 37 ? -1.73 23.938 0.464 1 97.25 37 ARG B C 1
ATOM 1420 O O . ARG B 1 37 ? -0.601 24.438 0.515 1 97.25 37 ARG B O 1
ATOM 1427 N N . GLN B 1 38 ? -2.732 24.469 1.126 1 95.69 38 GLN B N 1
ATOM 1428 C CA . GLN B 1 38 ? -2.598 25.688 1.93 1 95.69 38 GLN B CA 1
ATOM 1429 C C . GLN B 1 38 ? -1.97 25.375 3.285 1 95.69 38 GLN B C 1
ATOM 1431 O O . GLN B 1 38 ? -1.383 26.25 3.918 1 95.69 38 GLN B O 1
ATOM 1436 N N . TRP B 1 39 ? -2.098 24.156 3.771 1 94.12 39 TRP B N 1
ATOM 1437 C CA . TRP B 1 39 ? -1.646 23.875 5.129 1 94.12 39 TRP B CA 1
ATOM 1438 C C . TRP B 1 39 ? -0.67 22.703 5.145 1 94.12 39 TRP B C 1
ATOM 1440 O O . TRP B 1 39 ? -0.09 22.375 6.184 1 94.12 39 TRP B O 1
ATOM 1450 N N . TRP B 1 40 ? -0.329 22.062 4.039 1 95.31 40 TRP B N 1
ATOM 1451 C CA . TRP B 1 40 ? 0.441 20.828 3.932 1 95.31 40 TRP B CA 1
ATOM 1452 C C . TRP B 1 40 ? 1.868 21.031 4.43 1 95.31 40 TRP B C 1
ATOM 1454 O O . TRP B 1 40 ? 2.447 20.141 5.055 1 95.31 40 TRP B O 1
ATOM 1464 N N . CYS B 1 41 ? 2.51 22.156 4.18 1 91.5 41 CYS B N 1
ATOM 1465 C CA . CYS B 1 41 ? 3.863 22.438 4.645 1 91.5 41 CYS B CA 1
ATOM 1466 C C . CYS B 1 41 ? 3.914 23.766 5.391 1 91.5 41 CYS B C 1
ATOM 1468 O O . CYS B 1 41 ? 3.074 24.641 5.172 1 91.5 41 CYS B O 1
ATOM 1470 N N . PRO B 1 42 ? 4.855 23.844 6.281 1 87.81 42 PRO B N 1
ATOM 1471 C CA . PRO B 1 42 ? 5.008 25.125 6.973 1 87.81 42 PRO B CA 1
ATOM 1472 C C . PRO B 1 42 ? 5.59 26.203 6.07 1 87.81 42 PRO B C 1
ATOM 1474 O O . PRO B 1 42 ? 6.359 25.906 5.156 1 87.81 42 PRO B O 1
ATOM 1477 N N . LYS B 1 43 ? 5.152 27.438 6.41 1 87.88 43 LYS B N 1
ATOM 1478 C CA . LYS B 1 43 ? 5.785 28.562 5.723 1 87.88 43 LYS B CA 1
ATOM 1479 C C . LYS B 1 43 ? 7.262 28.672 6.094 1 87.88 43 LYS B C 1
ATOM 1481 O O . LYS B 1 43 ? 7.645 28.391 7.23 1 87.88 43 LYS B O 1
ATOM 1486 N N . PRO B 1 44 ? 8.156 29 5.152 1 91.88 44 PRO B N 1
ATOM 1487 C CA . PRO B 1 44 ? 7.84 29.578 3.842 1 91.88 44 PRO B CA 1
ATOM 1488 C C . PRO B 1 44 ? 7.781 28.531 2.738 1 91.88 44 PRO B C 1
ATOM 1490 O O . PRO B 1 44 ? 7.828 28.859 1.553 1 91.88 44 PRO B O 1
ATOM 1493 N N . TRP B 1 45 ? 7.727 27.281 3.059 1 93 45 TRP B N 1
ATOM 1494 C CA . TRP B 1 45 ? 7.547 26.25 2.039 1 93 45 TRP B CA 1
ATOM 1495 C C . TRP B 1 45 ? 6.172 26.359 1.392 1 93 45 TRP B C 1
ATOM 1497 O O . TRP B 1 45 ? 5.234 26.891 1.996 1 93 45 TRP B O 1
ATOM 1507 N N . SER B 1 46 ? 6.176 25.922 0.103 1 95.25 46 SER B N 1
ATOM 1508 C CA . SER B 1 46 ? 4.906 25.828 -0.605 1 95.25 46 SER B CA 1
ATOM 1509 C C . SER B 1 46 ? 4.672 24.422 -1.154 1 95.25 46 SER B C 1
ATOM 1511 O O . SER B 1 46 ? 5.617 23.641 -1.294 1 95.25 46 SER B O 1
ATOM 1513 N N . THR B 1 47 ? 3.391 24.141 -1.429 1 97.25 47 THR B N 1
ATOM 1514 C CA . THR B 1 47 ? 3.029 22.828 -1.928 1 97.25 47 THR B CA 1
ATOM 1515 C C . THR B 1 47 ? 2.238 22.938 -3.227 1 97.25 47 THR B C 1
ATOM 1517 O O . THR B 1 47 ? 1.318 23.75 -3.334 1 97.25 47 THR B O 1
ATOM 1520 N N . GLU B 1 48 ? 2.639 22.219 -4.184 1 98.12 48 GLU B N 1
ATOM 1521 C CA . GLU B 1 48 ? 1.833 21.922 -5.363 1 98.12 48 GLU B CA 1
ATOM 1522 C C . GLU B 1 48 ? 1.257 20.5 -5.289 1 98.12 48 GLU B C 1
ATOM 1524 O O . GLU B 1 48 ? 1.978 19.547 -4.996 1 98.12 48 GLU B O 1
ATOM 1529 N N . VAL B 1 49 ? -0.065 20.391 -5.5 1 98.69 49 VAL B N 1
ATOM 1530 C CA . VAL B 1 49 ? -0.668 19.062 -5.645 1 98.69 49 VAL B CA 1
ATOM 1531 C C . VAL B 1 49 ? -0.676 18.656 -7.117 1 98.69 49 VAL B C 1
ATOM 1533 O O . VAL B 1 49 ? -1.489 19.156 -7.898 1 98.69 49 VAL B O 1
ATOM 1536 N N . ARG B 1 50 ? 0.127 17.75 -7.477 1 98.75 50 ARG B N 1
ATOM 1537 C CA . ARG B 1 50 ? 0.362 17.406 -8.875 1 98.75 50 ARG B CA 1
ATOM 1538 C C . ARG B 1 50 ? -0.622 16.344 -9.352 1 98.75 50 ARG B C 1
ATOM 1540 O O . ARG B 1 50 ? -0.932 16.266 -10.539 1 98.75 50 ARG B O 1
ATOM 1547 N N . ALA B 1 51 ? -1.074 15.508 -8.531 1 98.69 51 ALA B N 1
ATOM 1548 C CA . ALA B 1 51 ? -2.102 14.508 -8.805 1 98.69 51 ALA B CA 1
ATOM 1549 C C . ALA B 1 51 ? -2.914 14.203 -7.547 1 98.69 51 ALA B C 1
ATOM 1551 O O . ALA B 1 51 ? -2.363 14.125 -6.445 1 98.69 51 ALA B O 1
ATOM 1552 N N . PHE B 1 52 ? -4.203 14.055 -7.711 1 98.75 52 PHE B N 1
ATOM 1553 C CA . PHE B 1 52 ? -5.137 13.805 -6.617 1 98.75 52 PHE B CA 1
ATOM 1554 C C . PHE B 1 52 ? -6.34 13.016 -7.102 1 98.75 52 PHE B C 1
ATOM 1556 O O . PHE B 1 52 ? -7.305 13.586 -7.617 1 98.75 52 PHE B O 1
ATOM 1563 N N . ASP B 1 53 ? -6.27 11.734 -6.977 1 98.5 53 ASP B N 1
ATOM 1564 C CA . ASP B 1 53 ? -7.324 10.781 -7.328 1 98.5 53 ASP B CA 1
ATOM 1565 C C . ASP B 1 53 ? -7.828 10.039 -6.094 1 98.5 53 ASP B C 1
ATOM 1567 O O . ASP B 1 53 ? -7.293 8.992 -5.734 1 98.5 53 ASP B O 1
ATOM 1571 N N . LEU B 1 54 ? -8.875 10.578 -5.488 1 98.5 54 LEU B N 1
ATOM 1572 C CA . LEU B 1 54 ? -9.32 10.188 -4.152 1 98.5 54 LEU B CA 1
ATOM 1573 C C . LEU B 1 54 ? -10.086 8.867 -4.195 1 98.5 54 LEU B C 1
ATOM 1575 O O . LEU B 1 54 ? -11.305 8.844 -4.02 1 98.5 54 LEU B O 1
ATOM 1579 N N . ARG B 1 55 ? -9.477 7.844 -4.387 1 98.06 55 ARG B N 1
ATOM 1580 C CA . ARG B 1 55 ? -9.945 6.461 -4.305 1 98.06 55 ARG B CA 1
ATOM 1581 C C . ARG B 1 55 ? -8.797 5.512 -3.977 1 98.06 55 ARG B C 1
ATOM 1583 O O . ARG B 1 55 ? -7.637 5.82 -4.246 1 98.06 55 ARG B O 1
ATOM 1590 N N . PRO B 1 56 ? -9.055 4.328 -3.355 1 98.19 56 PRO B N 1
ATOM 1591 C CA . PRO B 1 56 ? -7.977 3.352 -3.148 1 98.19 56 PRO B CA 1
ATOM 1592 C C . PRO B 1 56 ? -7.219 3.031 -4.434 1 98.19 56 PRO B C 1
ATOM 1594 O O . PRO B 1 56 ? -7.832 2.73 -5.461 1 98.19 56 PRO B O 1
ATOM 1597 N N . GLY B 1 57 ? -5.902 3.117 -4.371 1 98.12 57 GLY B N 1
ATOM 1598 C CA . GLY B 1 57 ? -5.074 2.91 -5.547 1 98.12 57 GLY B CA 1
ATOM 1599 C C . GLY B 1 57 ? -4.871 4.172 -6.363 1 98.12 57 GLY B C 1
ATOM 1600 O O . GLY B 1 57 ? -4.035 4.203 -7.27 1 98.12 57 GLY B O 1
ATOM 1601 N N . GLY B 1 58 ? -5.633 5.199 -6.055 1 98.38 58 GLY B N 1
ATOM 1602 C CA . GLY B 1 58 ? -5.516 6.477 -6.742 1 98.38 58 GLY B CA 1
ATOM 1603 C C . GLY B 1 58 ? -4.293 7.273 -6.32 1 98.38 58 GLY B C 1
ATOM 1604 O O . GLY B 1 58 ? -3.744 7.051 -5.238 1 98.38 58 GLY B O 1
ATOM 1605 N N . ALA B 1 59 ? -3.943 8.234 -7.082 1 98.44 59 ALA B N 1
ATOM 1606 C CA . ALA B 1 59 ? -2.725 9.016 -6.902 1 98.44 59 ALA B CA 1
ATOM 1607 C C . ALA B 1 59 ? -2.92 10.094 -5.836 1 98.44 59 ALA B C 1
ATOM 1609 O O . ALA B 1 59 ? -3.971 10.734 -5.777 1 98.44 59 ALA B O 1
ATOM 1610 N N . PHE B 1 60 ? -2.033 10.227 -4.992 1 98.75 60 PHE B N 1
ATOM 1611 C CA . PHE B 1 60 ? -1.819 11.367 -4.109 1 98.75 60 PHE B CA 1
ATOM 1612 C C . PHE B 1 60 ? -0.397 11.898 -4.246 1 98.75 60 PHE B C 1
ATOM 1614 O O . PHE B 1 60 ? 0.527 11.383 -3.615 1 98.75 60 PHE B O 1
ATOM 1621 N N . HIS B 1 61 ? -0.193 13.016 -5.027 1 98.75 61 HIS B N 1
ATOM 1622 C CA . HIS B 1 61 ? 1.133 13.508 -5.391 1 98.75 61 HIS B CA 1
ATOM 1623 C C . HIS B 1 61 ? 1.313 14.961 -4.977 1 98.75 61 HIS B C 1
ATOM 1625 O O . HIS B 1 61 ? 0.732 15.867 -5.59 1 98.75 61 HIS B O 1
ATOM 1631 N N . THR B 1 62 ? 2.086 15.148 -3.936 1 98.25 62 THR B N 1
ATOM 1632 C CA . THR B 1 62 ? 2.426 16.5 -3.504 1 98.25 62 THR B CA 1
ATOM 1633 C C . THR B 1 62 ? 3.873 16.828 -3.855 1 98.25 62 THR B C 1
ATOM 1635 O O . THR B 1 62 ? 4.75 15.969 -3.785 1 98.25 62 THR B O 1
ATOM 1638 N N . PHE B 1 63 ? 4.129 18.016 -4.34 1 98 63 PHE B N 1
ATOM 1639 C CA . PHE B 1 63 ? 5.445 18.594 -4.613 1 98 63 PHE B CA 1
ATOM 1640 C C . PHE B 1 63 ? 5.68 19.844 -3.781 1 98 63 PHE B C 1
ATOM 1642 O O . PHE B 1 63 ? 4.973 20.844 -3.943 1 98 63 PHE B O 1
ATOM 1649 N N . MET B 1 64 ? 6.707 19.812 -2.918 1 96.62 64 MET B N 1
ATOM 1650 C CA . MET B 1 64 ? 6.992 20.922 -2.018 1 96.62 64 MET B CA 1
ATOM 1651 C C . MET B 1 64 ? 8.234 21.672 -2.465 1 96.62 64 MET B C 1
ATOM 1653 O O . MET B 1 64 ? 9.203 21.062 -2.93 1 96.62 64 MET B O 1
ATOM 1657 N N . GLN B 1 65 ? 8.141 22.969 -2.303 1 96.44 65 GLN B N 1
ATOM 1658 C CA . GLN B 1 65 ? 9.258 23.828 -2.656 1 96.44 65 GLN B CA 1
ATOM 1659 C C . GLN B 1 65 ? 9.641 24.734 -1.488 1 96.44 65 GLN B C 1
ATOM 1661 O O . GLN B 1 65 ? 8.773 25.359 -0.865 1 96.44 65 GLN B O 1
ATOM 1666 N N . GLY B 1 66 ? 10.992 24.734 -1.286 1 92.56 66 GLY B N 1
ATOM 1667 C CA . GLY B 1 66 ? 11.508 25.578 -0.227 1 92.56 66 GLY B CA 1
ATOM 1668 C C . GLY B 1 66 ? 12.008 26.922 -0.729 1 92.56 66 GLY B C 1
ATOM 1669 O O . GLY B 1 66 ? 12.039 27.172 -1.937 1 92.56 66 GLY B O 1
ATOM 1670 N N . PRO B 1 67 ? 12.398 27.812 0.228 1 90.56 67 PRO B N 1
ATOM 1671 C CA . PRO B 1 67 ? 12.805 29.188 -0.109 1 90.56 67 PRO B CA 1
ATOM 1672 C C . PRO B 1 67 ? 14.156 29.234 -0.815 1 90.56 67 PRO B C 1
ATOM 1674 O O . PRO B 1 67 ? 14.438 30.188 -1.554 1 90.56 67 PRO B O 1
ATOM 1677 N N . ASP B 1 68 ? 15.039 28.328 -0.688 1 90.62 68 ASP B N 1
ATOM 1678 C CA . ASP B 1 68 ? 16.391 28.344 -1.234 1 90.62 68 ASP B CA 1
ATOM 1679 C C . ASP B 1 68 ? 16.531 27.375 -2.41 1 90.62 68 ASP B C 1
ATOM 1681 O O . ASP B 1 68 ? 17.609 26.828 -2.65 1 90.62 68 ASP B O 1
ATOM 1685 N N . GLY B 1 69 ? 15.445 27.094 -3.029 1 91.12 69 GLY B N 1
ATOM 1686 C CA . GLY B 1 69 ? 15.5 26.25 -4.211 1 91.12 69 GLY B CA 1
ATOM 1687 C C . GLY B 1 69 ? 15.383 24.766 -3.893 1 91.12 69 GLY B C 1
ATOM 1688 O O . GLY B 1 69 ? 15.32 23.938 -4.801 1 91.12 69 GLY B O 1
ATOM 1689 N N . GLY B 1 70 ? 15.422 24.406 -2.602 1 93.12 70 GLY B N 1
ATOM 1690 C CA . GLY B 1 70 ? 15.172 23.031 -2.229 1 93.12 70 GLY B CA 1
ATOM 1691 C C . GLY B 1 70 ? 13.781 22.547 -2.611 1 93.12 70 GLY B C 1
ATOM 1692 O O . GLY B 1 70 ? 12.859 23.359 -2.762 1 93.12 70 GLY B O 1
ATOM 1693 N N . SER B 1 71 ? 13.656 21.266 -2.961 1 95.69 71 SER B N 1
ATOM 1694 C CA . SER B 1 71 ? 12.352 20.703 -3.285 1 95.69 71 SER B CA 1
ATOM 1695 C C . SER B 1 71 ? 12.203 19.281 -2.73 1 95.69 71 SER B C 1
ATOM 1697 O O . SER B 1 71 ? 13.188 18.656 -2.342 1 95.69 71 SER B O 1
ATOM 1699 N N . SER B 1 72 ? 11.008 18.875 -2.57 1 95.06 72 SER B N 1
ATOM 1700 C CA . SER B 1 72 ? 10.633 17.531 -2.16 1 95.06 72 SER B CA 1
ATOM 1701 C C . SER B 1 72 ? 9.492 16.984 -3.021 1 95.06 72 SER B C 1
ATOM 1703 O O . SER B 1 72 ? 8.367 17.484 -2.959 1 95.06 72 SER B O 1
ATOM 1705 N N . ASP B 1 73 ? 9.836 16.047 -3.836 1 97.06 73 ASP B N 1
ATOM 1706 C CA . ASP B 1 73 ? 8.859 15.367 -4.68 1 97.06 73 ASP B CA 1
ATOM 1707 C C . ASP B 1 73 ? 8.289 14.133 -3.977 1 97.06 73 ASP B C 1
ATOM 1709 O O . ASP B 1 73 ? 9.031 13.227 -3.598 1 97.06 73 ASP B O 1
ATOM 1713 N N . ASN B 1 74 ? 6.922 14.047 -3.785 1 97.44 74 ASN B N 1
ATOM 1714 C CA . ASN B 1 74 ? 6.324 13.039 -2.914 1 97.44 74 ASN B CA 1
ATOM 1715 C C . ASN B 1 74 ? 5.137 12.352 -3.586 1 97.44 74 ASN B C 1
ATOM 1717 O O . ASN B 1 74 ? 3.992 12.539 -3.172 1 97.44 74 ASN B O 1
ATOM 1721 N N . PRO B 1 75 ? 5.438 11.602 -4.57 1 98.31 75 PRO B N 1
ATOM 1722 C CA . PRO B 1 75 ? 4.34 10.773 -5.082 1 98.31 75 PRO B CA 1
ATOM 1723 C C . PRO B 1 75 ? 3.887 9.711 -4.086 1 98.31 75 PRO B C 1
ATOM 1725 O O . PRO B 1 75 ? 4.691 9.227 -3.285 1 98.31 75 PRO B O 1
ATOM 1728 N N . GLY B 1 76 ? 2.621 9.375 -4.129 1 98.56 76 GLY B N 1
ATOM 1729 C CA . GLY B 1 76 ? 2.037 8.328 -3.301 1 98.56 76 GLY B CA 1
ATOM 1730 C C . GLY B 1 76 ? 0.687 7.859 -3.805 1 98.56 76 GLY B C 1
ATOM 1731 O O . GLY B 1 76 ? 0.302 8.156 -4.938 1 98.56 76 GLY B O 1
ATOM 1732 N N . SER B 1 77 ? 0.085 7.055 -2.957 1 98.56 77 SER B N 1
ATOM 1733 C CA . SER B 1 77 ? -1.226 6.516 -3.303 1 98.56 77 SER B CA 1
ATOM 1734 C C . SER B 1 77 ? -2.143 6.465 -2.086 1 98.56 77 SER B C 1
ATOM 1736 O O . SER B 1 77 ? -1.676 6.293 -0.958 1 98.56 77 SER B O 1
ATOM 1738 N N . PHE B 1 78 ? -3.475 6.672 -2.385 1 98.75 78 PHE B N 1
ATOM 1739 C CA . PHE B 1 78 ? -4.477 6.422 -1.355 1 98.75 78 PHE B CA 1
ATOM 1740 C C . PHE B 1 78 ? -4.672 4.926 -1.14 1 98.75 78 PHE B C 1
ATOM 1742 O O . PHE B 1 78 ? -4.562 4.137 -2.082 1 98.75 78 PHE B O 1
ATOM 1749 N N . LEU B 1 79 ? -4.969 4.535 0.103 1 98.56 79 LEU B N 1
ATOM 1750 C CA . LEU B 1 79 ? -5.141 3.125 0.435 1 98.56 79 LEU B CA 1
ATOM 1751 C C . LEU B 1 79 ? -6.566 2.842 0.889 1 98.56 79 LEU B C 1
ATOM 1753 O O . LEU B 1 79 ? -7.145 1.812 0.532 1 98.56 79 LEU B O 1
ATOM 1757 N N . GLU B 1 80 ? -7.125 3.707 1.681 1 98.31 80 GLU B N 1
ATOM 1758 C CA . GLU B 1 80 ? -8.477 3.57 2.217 1 98.31 80 GLU B CA 1
ATOM 1759 C C . GLU B 1 80 ? -9.148 4.934 2.365 1 98.31 80 GLU B C 1
ATOM 1761 O O . GLU B 1 80 ? -8.523 5.898 2.801 1 98.31 80 GLU B O 1
ATOM 1766 N N . ILE B 1 81 ? -10.367 4.969 1.953 1 98.25 81 ILE B N 1
ATOM 1767 C CA . ILE B 1 81 ? -11.18 6.176 2.051 1 98.25 81 ILE B CA 1
ATOM 1768 C C . ILE B 1 81 ? -12.523 5.844 2.699 1 98.25 81 ILE B C 1
ATOM 1770 O O . ILE B 1 81 ? -13.344 5.141 2.111 1 98.25 81 ILE B O 1
ATOM 1774 N N . VAL B 1 82 ? -12.742 6.199 3.867 1 98 82 VAL B N 1
ATOM 1775 C CA . VAL B 1 82 ? -14.031 6.164 4.539 1 98 82 VAL B CA 1
ATOM 1776 C C . VAL B 1 82 ? -14.516 7.59 4.812 1 98 82 VAL B C 1
ATOM 1778 O O . VAL B 1 82 ? -14.07 8.227 5.766 1 98 82 VAL B O 1
ATOM 1781 N N . PRO B 1 83 ? -15.43 8.07 3.984 1 98.25 83 PRO B N 1
ATOM 1782 C CA . PRO B 1 83 ? -15.789 9.492 4.023 1 98.25 83 PRO B CA 1
ATOM 1783 C C . PRO B 1 83 ? -16.062 9.992 5.441 1 98.25 83 PRO B C 1
ATOM 1785 O O . PRO B 1 83 ? -16.812 9.367 6.191 1 98.25 83 PRO B O 1
ATOM 1788 N N . GLN B 1 84 ? -15.328 11.102 5.801 1 98.31 84 GLN B N 1
ATOM 1789 C CA . GLN B 1 84 ? -15.445 11.883 7.027 1 98.31 84 GLN B CA 1
ATOM 1790 C C . GLN B 1 84 ? -15.047 11.062 8.25 1 98.31 84 GLN B C 1
ATOM 1792 O O . GLN B 1 84 ? -15.375 11.414 9.383 1 98.31 84 GLN B O 1
ATOM 1797 N N . GLN B 1 85 ? -14.453 10 8.102 1 98.12 85 GLN B N 1
ATOM 1798 C CA . GLN B 1 85 ? -14.094 9.148 9.234 1 98.12 85 GLN B CA 1
ATOM 1799 C C . GLN B 1 85 ? -12.625 8.742 9.172 1 98.12 85 GLN B C 1
ATOM 1801 O O . GLN B 1 85 ? -11.914 8.805 10.188 1 98.12 85 GLN B O 1
ATOM 1806 N N . ARG B 1 86 ? -12.164 8.289 8.031 1 98.31 86 ARG B N 1
ATOM 1807 C CA . ARG B 1 86 ? -10.828 7.695 7.953 1 98.31 86 ARG B CA 1
ATOM 1808 C C . ARG B 1 86 ? -10.242 7.867 6.555 1 98.31 86 ARG B C 1
ATOM 1810 O O . ARG B 1 86 ? -10.938 7.676 5.555 1 98.31 86 ARG B O 1
ATOM 1817 N N . LEU B 1 87 ? -9.016 8.305 6.426 1 98.62 87 LEU B N 1
ATOM 1818 C CA . LEU B 1 87 ? -8.219 8.438 5.211 1 98.62 87 LEU B CA 1
ATOM 1819 C C . LEU B 1 87 ? -6.832 7.836 5.398 1 98.62 87 LEU B C 1
ATOM 1821 O O . LEU B 1 87 ? -6.121 8.195 6.34 1 98.62 87 LEU B O 1
ATOM 1825 N N . VAL B 1 88 ? -6.465 6.883 4.578 1 98.81 88 VAL B N 1
ATOM 1826 C CA . VAL B 1 88 ? -5.145 6.266 4.656 1 98.81 88 VAL B CA 1
ATOM 1827 C C . VAL B 1 88 ? -4.402 6.473 3.338 1 98.81 88 VAL B C 1
ATOM 1829 O O . VAL B 1 88 ? -4.969 6.289 2.26 1 98.81 88 VAL B O 1
ATOM 1832 N N . PHE B 1 89 ? -3.131 6.883 3.359 1 98.88 89 PHE B N 1
ATOM 1833 C CA . PHE B 1 89 ? -2.283 7.008 2.18 1 98.88 89 PHE B CA 1
ATOM 1834 C C . PHE B 1 89 ? -0.845 6.625 2.504 1 98.88 89 PHE B C 1
ATOM 1836 O O . PHE B 1 89 ? -0.469 6.539 3.676 1 98.88 89 PHE B O 1
ATOM 1843 N N . THR B 1 90 ? -0.041 6.387 1.495 1 98.94 90 THR B N 1
ATOM 1844 C CA . THR B 1 90 ? 1.324 5.922 1.705 1 98.94 90 THR B CA 1
ATOM 1845 C C . THR B 1 90 ? 2.256 6.473 0.632 1 98.94 90 THR B C 1
ATOM 1847 O O . THR B 1 90 ? 1.825 6.754 -0.488 1 98.94 90 THR B O 1
ATOM 1850 N N . SER B 1 91 ? 3.465 6.637 0.996 1 98.81 91 SER B N 1
ATOM 1851 C CA . SER B 1 91 ? 4.496 6.977 0.02 1 98.81 91 SER B CA 1
ATOM 1852 C 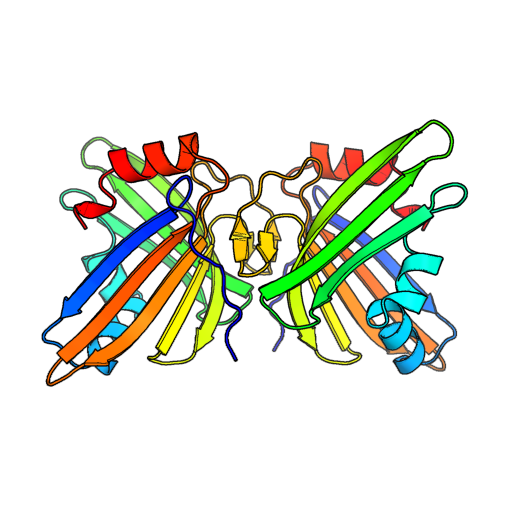C . SER B 1 91 ? 5.137 5.723 -0.564 1 98.81 91 SER B C 1
ATOM 1854 O O . SER B 1 91 ? 5.91 5.801 -1.52 1 98.81 91 SER B O 1
ATOM 1856 N N . MET B 1 92 ? 4.832 4.543 -0.036 1 98.88 92 MET B N 1
ATOM 1857 C CA . MET B 1 92 ? 5.477 3.293 -0.431 1 98.88 92 MET B CA 1
ATOM 1858 C C . MET B 1 92 ? 4.973 2.828 -1.794 1 98.88 92 MET B C 1
ATOM 1860 O O . MET B 1 92 ? 5.609 1.993 -2.441 1 98.88 92 MET B O 1
ATOM 1864 N N . LEU B 1 93 ? 3.871 3.303 -2.148 1 98.81 93 LEU B N 1
ATOM 1865 C CA . LEU B 1 93 ? 3.227 2.947 -3.408 1 98.81 93 LEU B CA 1
ATOM 1866 C C . LEU B 1 93 ? 2.809 4.195 -4.176 1 98.81 93 LEU B C 1
ATOM 1868 O O . LEU B 1 93 ? 2.455 5.211 -3.572 1 98.81 93 LEU B O 1
ATOM 1872 N N . GLY B 1 94 ? 2.857 4.133 -5.438 1 98.12 94 GLY B N 1
ATOM 1873 C CA . GLY B 1 94 ? 2.299 5.145 -6.31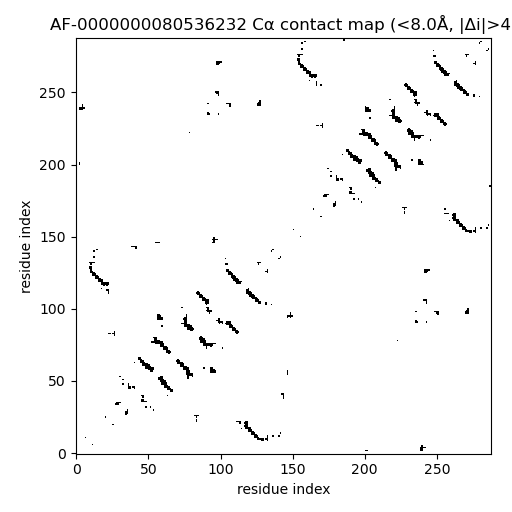2 1 98.12 94 GLY B CA 1
ATOM 1874 C C . GLY B 1 94 ? 0.958 4.75 -6.906 1 98.12 94 GLY B C 1
ATOM 1875 O O . GLY B 1 94 ? 0.358 3.758 -6.488 1 98.12 94 GLY B O 1
ATOM 1876 N N . PRO B 1 95 ? 0.461 5.574 -7.879 1 97.25 95 PRO B N 1
ATOM 1877 C CA . PRO B 1 95 ? -0.801 5.238 -8.539 1 97.25 95 PRO B CA 1
ATOM 1878 C C . PRO B 1 95 ? -0.81 3.822 -9.109 1 97.25 95 PRO B C 1
ATOM 1880 O O . PRO B 1 95 ? 0.205 3.357 -9.633 1 97.25 95 PRO B O 1
ATOM 1883 N N . GLY B 1 96 ? -2.029 3.174 -8.984 1 96.94 96 GLY B N 1
ATOM 1884 C CA . GLY B 1 96 ? -2.139 1.799 -9.445 1 96.94 96 GLY B CA 1
ATOM 1885 C C . GLY B 1 96 ? -1.352 0.82 -8.594 1 96.94 96 GLY B C 1
ATOM 1886 O O . GLY B 1 96 ? -0.988 -0.262 -9.055 1 96.94 96 GLY B O 1
ATOM 1887 N N . TRP B 1 97 ? -0.961 1.246 -7.43 1 97.75 97 TRP B N 1
ATOM 1888 C CA . TRP B 1 97 ? -0.278 0.419 -6.441 1 97.75 97 TRP B CA 1
ATOM 1889 C C . TRP B 1 97 ? 1.166 0.156 -6.855 1 97.75 97 TRP B C 1
ATOM 1891 O O . TRP B 1 97 ? 1.781 -0.812 -6.402 1 97.75 97 TRP B O 1
ATOM 1901 N N . ARG B 1 98 ? 1.684 0.921 -7.73 1 98.44 98 ARG B N 1
ATOM 1902 C CA . ARG B 1 98 ? 3.062 0.692 -8.156 1 98.44 98 ARG B CA 1
ATOM 1903 C C . ARG B 1 98 ? 4.031 0.89 -6.992 1 98.44 98 ARG B C 1
ATOM 1905 O O . ARG B 1 98 ? 4.047 1.951 -6.363 1 98.44 98 ARG B O 1
ATOM 1912 N N . PRO B 1 99 ? 4.895 -0.143 -6.668 1 98.56 99 PRO B N 1
ATOM 1913 C CA . PRO B 1 99 ? 5.832 -0.004 -5.555 1 98.56 99 PRO B CA 1
ATOM 1914 C C . PRO B 1 99 ? 6.918 1.037 -5.824 1 98.56 99 PRO B C 1
ATOM 1916 O O . PRO B 1 99 ? 7.34 1.21 -6.969 1 98.56 99 PRO B O 1
ATOM 1919 N N . GLN B 1 100 ? 7.285 1.686 -4.738 1 97.62 100 GLN B N 1
ATOM 1920 C CA . GLN B 1 100 ? 8.281 2.748 -4.828 1 97.62 100 GLN B CA 1
ATOM 1921 C C . GLN B 1 100 ? 9.359 2.588 -3.762 1 97.62 100 GLN B C 1
ATOM 1923 O O . GLN B 1 100 ? 9.195 1.808 -2.822 1 97.62 100 GLN B O 1
ATOM 1928 N N . SER B 1 101 ? 10.492 3.293 -4.055 1 96.94 101 SER B N 1
ATOM 1929 C CA . SER B 1 101 ? 11.531 3.514 -3.051 1 96.94 101 SER B CA 1
ATOM 1930 C C . SER B 1 101 ? 11.633 4.988 -2.67 1 96.94 101 SER B C 1
ATOM 1932 O O . SER B 1 101 ? 12.555 5.684 -3.1 1 96.94 101 SER B O 1
ATOM 1934 N N . PRO B 1 102 ? 10.758 5.418 -1.818 1 97.31 102 PRO B N 1
ATOM 1935 C CA . PRO B 1 102 ? 10.727 6.844 -1.488 1 97.31 102 PRO B CA 1
ATOM 1936 C C . PRO B 1 102 ? 11.891 7.27 -0.589 1 97.31 102 PRO B C 1
ATOM 1938 O O . PRO B 1 102 ? 12.445 6.441 0.137 1 97.31 102 PRO B O 1
ATOM 1941 N N . TRP B 1 103 ? 12.25 8.516 -0.711 1 95.44 103 TRP B N 1
ATOM 1942 C CA . TRP B 1 103 ? 13.273 9.062 0.18 1 95.44 103 TRP B CA 1
ATOM 1943 C C . TRP B 1 103 ? 12.797 9.047 1.628 1 95.44 103 TRP B C 1
ATOM 1945 O O . TRP B 1 103 ? 13.602 8.93 2.553 1 95.44 103 TRP B O 1
ATOM 1955 N N . LEU B 1 104 ? 11.531 9.172 1.802 1 96.75 104 LEU B N 1
ATOM 1956 C CA . LEU B 1 104 ? 10.883 9.039 3.104 1 96.75 104 LEU B CA 1
ATOM 1957 C C . LEU B 1 104 ? 9.672 8.117 3.02 1 96.75 104 LEU B C 1
ATOM 1959 O O . LEU B 1 104 ? 8.586 8.539 2.623 1 96.75 104 LEU B O 1
ATOM 1963 N N . GLY B 1 105 ? 9.852 6.91 3.451 1 98.06 105 GLY B N 1
ATOM 1964 C CA . GLY B 1 105 ? 8.773 5.93 3.432 1 98.06 105 GLY B CA 1
ATOM 1965 C C . GLY B 1 105 ? 7.879 6.004 4.652 1 98.06 105 GLY B C 1
ATOM 1966 O O . GLY B 1 105 ? 8.359 6.031 5.785 1 98.06 105 GLY B O 1
ATOM 1967 N N . PHE B 1 106 ? 6.582 6.016 4.41 1 98.62 106 PHE B N 1
ATOM 1968 C CA . PHE B 1 106 ? 5.633 6.027 5.52 1 98.62 106 PHE B CA 1
ATOM 1969 C C . PHE B 1 106 ? 4.227 5.699 5.031 1 98.62 106 PHE B C 1
ATOM 1971 O O . PHE B 1 106 ? 3.961 5.73 3.828 1 98.62 106 PHE B O 1
ATOM 1978 N N . THR B 1 107 ? 3.309 5.336 5.914 1 98.81 107 THR B N 1
ATOM 1979 C CA . THR B 1 107 ? 1.856 5.328 5.77 1 98.81 107 THR B CA 1
ATOM 1980 C C . THR B 1 107 ? 1.205 6.234 6.812 1 98.81 107 THR B C 1
ATOM 1982 O O . THR B 1 107 ? 1.597 6.223 7.984 1 98.81 107 THR B O 1
ATOM 1985 N N . ALA B 1 108 ? 0.297 7.016 6.348 1 98.69 108 ALA B N 1
ATOM 1986 C CA . ALA B 1 108 ? -0.447 7.883 7.262 1 98.69 108 ALA B CA 1
ATOM 1987 C C . ALA B 1 108 ? -1.902 7.438 7.371 1 98.69 108 ALA B C 1
ATOM 1989 O O . ALA B 1 108 ? -2.533 7.098 6.367 1 98.69 108 ALA B O 1
ATOM 1990 N N . ILE B 1 109 ? -2.375 7.355 8.57 1 98.56 109 ILE B N 1
ATOM 1991 C CA . ILE B 1 109 ? -3.781 7.121 8.883 1 98.56 109 ILE B CA 1
ATOM 1992 C C . ILE B 1 109 ? -4.379 8.367 9.539 1 98.56 109 ILE B C 1
ATOM 1994 O O . ILE B 1 109 ? -3.957 8.766 10.633 1 98.56 109 ILE B O 1
ATOM 1998 N N . ILE B 1 110 ? -5.309 8.953 8.875 1 98.31 110 ILE B N 1
ATOM 1999 C CA . ILE B 1 110 ? -6.043 10.109 9.375 1 98.31 110 ILE B CA 1
ATOM 2000 C C . ILE B 1 110 ? -7.43 9.672 9.844 1 98.31 110 ILE B C 1
ATOM 2002 O O . ILE B 1 110 ? -8.18 9.055 9.094 1 98.31 110 ILE B O 1
ATOM 2006 N N . SER B 1 111 ? -7.742 9.977 11.094 1 98.19 111 SER B N 1
ATOM 2007 C CA . SER B 1 111 ? -9.039 9.617 11.648 1 98.19 111 SER B CA 1
ATOM 2008 C C . SER B 1 111 ? -9.75 10.828 12.242 1 98.19 111 SER 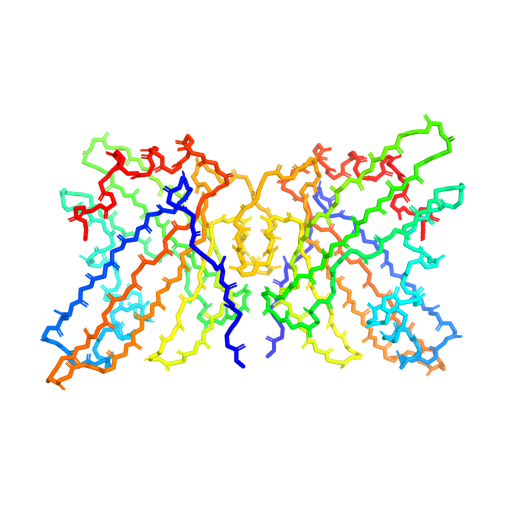B C 1
ATOM 2010 O O . SER B 1 111 ? -9.102 11.719 12.797 1 98.19 111 SER B O 1
ATOM 2012 N N . MET B 1 112 ? -11.016 10.812 12.078 1 98.5 112 MET B N 1
ATOM 2013 C CA . MET B 1 112 ? -11.867 11.891 12.562 1 98.5 112 MET B CA 1
ATOM 2014 C C . MET B 1 112 ? -13.102 11.336 13.266 1 98.5 112 MET B C 1
ATOM 2016 O O . MET B 1 112 ? -13.742 10.406 12.766 1 98.5 112 MET B O 1
ATOM 2020 N N . GLU B 1 113 ? -13.398 11.805 14.375 1 98.12 113 GLU B N 1
ATOM 2021 C CA . GLU B 1 113 ? -14.586 11.43 15.141 1 98.12 113 GLU B CA 1
ATOM 2022 C C . GLU B 1 113 ? -15.148 12.625 15.906 1 98.12 113 GLU B C 1
ATOM 2024 O O . GLU B 1 113 ? -14.391 13.445 16.438 1 98.12 113 GLU B O 1
ATOM 2029 N N . ASP B 1 114 ? -16.484 12.656 15.969 1 98.06 114 ASP B N 1
ATOM 2030 C CA . ASP B 1 114 ? -17.094 13.719 16.766 1 98.06 114 ASP B CA 1
ATOM 2031 C C . ASP B 1 114 ? -16.719 13.594 18.234 1 98.06 114 ASP B C 1
ATOM 2033 O O . ASP B 1 114 ? -16.688 12.484 18.781 1 98.06 114 ASP B O 1
ATOM 2037 N N . GLU B 1 115 ? -16.422 14.75 18.797 1 97.12 115 GLU B N 1
ATOM 2038 C CA . GLU B 1 115 ? -16.172 14.82 20.234 1 97.12 115 GLU B CA 1
ATOM 2039 C C . GLU B 1 115 ? -16.656 16.141 20.828 1 97.12 115 GLU B C 1
ATOM 2041 O O . GLU B 1 115 ? -16.062 17.188 20.578 1 97.12 115 GLU B O 1
ATOM 2046 N N . GLY B 1 116 ? -17.797 16.016 21.672 1 94.69 116 GLY B N 1
ATOM 2047 C CA . GLY B 1 116 ? -18.422 17.234 22.156 1 94.69 116 GLY B CA 1
ATOM 2048 C C . GLY B 1 116 ? -18.922 18.125 21.031 1 94.69 116 GLY B C 1
ATOM 2049 O O . GLY B 1 116 ? -19.703 17.672 20.188 1 94.69 116 GLY B O 1
ATOM 2050 N N . GLN B 1 117 ? -18.438 19.344 21.094 1 93.31 117 GLN B N 1
ATOM 2051 C CA . GLN B 1 117 ? -18.828 20.297 20.062 1 93.31 117 GLN B CA 1
ATOM 2052 C C . GLN B 1 117 ? -17.828 20.328 18.906 1 93.31 117 GLN B C 1
ATOM 2054 O O . GLN B 1 117 ? -18.016 21.031 17.922 1 93.31 117 GLN B O 1
ATOM 2059 N N . GLY B 1 118 ? -16.781 19.516 19.078 1 96.5 118 GLY B N 1
ATOM 2060 C CA . GLY B 1 118 ? -15.734 19.531 18.062 1 96.5 118 GLY B CA 1
ATOM 2061 C C . GLY B 1 118 ? -15.469 18.156 17.484 1 96.5 118 GLY B C 1
ATOM 2062 O O . GLY B 1 118 ? -16.375 17.328 17.359 1 96.5 118 GLY B O 1
ATOM 2063 N N . CYS B 1 119 ? -14.297 18.047 16.938 1 98.25 119 CYS B N 1
ATOM 2064 C CA . CYS B 1 119 ? -13.898 16.828 16.25 1 98.25 119 CYS B CA 1
ATOM 2065 C C . CYS B 1 119 ? -12.539 16.344 16.734 1 98.25 119 CYS B C 1
ATOM 2067 O O . CYS B 1 119 ? -11.57 17.109 16.734 1 98.25 119 CYS B O 1
ATOM 2069 N N . ARG B 1 120 ? -12.508 15.117 17.281 1 98.25 120 ARG B N 1
ATOM 2070 C CA . ARG B 1 120 ? -11.227 14.477 17.547 1 98.25 120 ARG B CA 1
ATOM 2071 C C . ARG B 1 120 ? -10.523 14.094 16.25 1 98.25 120 ARG B C 1
ATOM 2073 O O . ARG B 1 120 ? -11.07 13.336 15.445 1 98.25 120 ARG B O 1
ATOM 2080 N N . TYR B 1 121 ? -9.453 14.734 16.016 1 97.88 121 TYR B N 1
ATOM 2081 C CA . TYR B 1 121 ? -8.586 14.5 14.875 1 97.88 121 TYR B CA 1
ATOM 2082 C C . TYR B 1 121 ? -7.328 13.742 15.281 1 97.88 121 TYR B C 1
ATOM 2084 O O . TYR B 1 121 ? -6.633 14.141 16.219 1 97.88 121 TYR B O 1
ATOM 2092 N N . THR B 1 122 ? -7.016 12.578 14.609 1 97.44 122 THR B N 1
ATOM 2093 C CA . THR B 1 122 ? -5.793 11.828 14.875 1 97.44 122 THR B CA 1
AT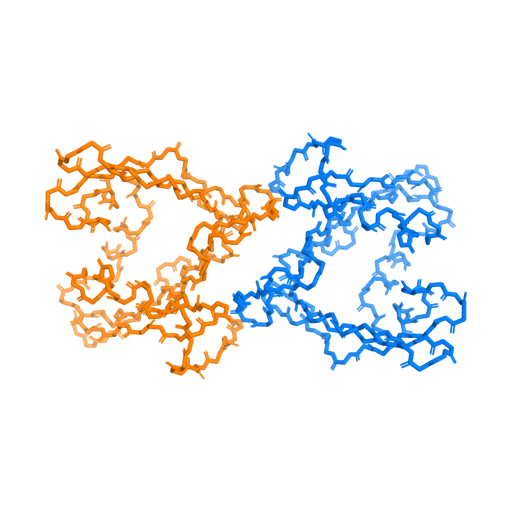OM 2094 C C . THR B 1 122 ? -5.039 11.555 13.578 1 97.44 122 THR B C 1
ATOM 2096 O O . THR B 1 122 ? -5.621 11.07 12.602 1 97.44 122 THR B O 1
ATOM 2099 N N . ALA B 1 123 ? -3.811 11.945 13.516 1 97.62 123 ALA B N 1
ATOM 2100 C CA . ALA B 1 123 ? -2.867 11.562 12.469 1 97.62 123 ALA B CA 1
ATOM 2101 C C . ALA B 1 123 ? -1.828 10.578 13 1 97.62 123 ALA B C 1
ATOM 2103 O O . ALA B 1 123 ? -1.005 10.93 13.852 1 97.62 123 ALA B O 1
ATOM 2104 N N . GLN B 1 124 ? -1.955 9.375 12.594 1 97.94 124 GLN B N 1
ATOM 2105 C CA . GLN B 1 124 ? -0.94 8.359 12.875 1 97.94 124 GLN B CA 1
ATOM 2106 C C . GLN B 1 124 ? -0.067 8.102 11.648 1 97.94 124 GLN B C 1
ATOM 2108 O O . GLN B 1 124 ? -0.559 7.645 10.617 1 97.94 124 GLN B O 1
ATOM 2113 N N . VAL B 1 125 ? 1.22 8.375 11.734 1 98.38 125 VAL B N 1
ATOM 2114 C CA . VAL B 1 125 ? 2.16 8.172 10.641 1 98.38 125 VAL B CA 1
ATOM 2115 C C . VAL B 1 125 ? 3.145 7.062 11 1 98.38 125 VAL B C 1
ATOM 2117 O O . VAL B 1 125 ? 3.893 7.18 11.977 1 98.38 125 VAL B O 1
ATOM 2120 N N . MET B 1 126 ? 3.129 6.023 10.234 1 98.75 126 MET B N 1
ATOM 2121 C CA . MET B 1 126 ? 3.934 4.832 10.484 1 98.75 126 MET B CA 1
ATOM 2122 C C . MET B 1 126 ? 5.121 4.766 9.523 1 98.75 126 MET B C 1
ATOM 2124 O O . MET B 1 126 ? 4.996 5.117 8.352 1 98.75 126 MET B O 1
ATOM 2128 N N . HIS B 1 127 ? 6.273 4.273 10.055 1 98.81 127 HIS B N 1
ATOM 2129 C CA . HIS B 1 127 ? 7.496 4.195 9.266 1 98.81 127 HIS B CA 1
ATOM 2130 C C . HIS B 1 127 ? 8.078 2.787 9.289 1 98.81 127 HIS B C 1
ATOM 2132 O O . HIS B 1 127 ? 7.793 2.008 10.203 1 98.81 127 HIS B O 1
ATOM 2138 N N . PRO B 1 128 ? 8.961 2.447 8.289 1 98.38 128 PRO B N 1
ATOM 2139 C CA . PRO B 1 128 ? 9.586 1.124 8.25 1 98.38 128 PRO B CA 1
ATOM 2140 C C . PRO B 1 128 ? 10.539 0.892 9.422 1 98.38 128 PRO B C 1
ATOM 2142 O O . PRO B 1 128 ? 10.734 -0.25 9.844 1 98.38 128 PRO B O 1
ATOM 2145 N N . ASP B 1 129 ? 11.164 1.989 9.789 1 98.19 129 ASP B N 1
ATOM 2146 C CA . ASP B 1 129 ? 12.141 1.833 10.867 1 98.19 129 ASP B CA 1
ATOM 2147 C C . ASP B 1 129 ? 12.281 3.125 11.664 1 98.19 129 ASP B C 1
ATOM 2149 O O . ASP B 1 129 ? 11.703 4.152 11.305 1 98.19 129 ASP B O 1
ATOM 2153 N N . LYS B 1 130 ? 12.992 2.977 12.773 1 98.31 130 LYS B N 1
ATOM 2154 C CA . LYS B 1 130 ? 13.156 4.09 13.703 1 98.31 130 LYS B CA 1
ATOM 2155 C C . LYS B 1 130 ? 13.906 5.246 13.047 1 98.31 130 LYS B C 1
ATOM 2157 O O . LYS B 1 130 ? 13.633 6.414 13.336 1 98.31 130 LYS B O 1
ATOM 2162 N N . ALA B 1 131 ? 14.898 4.906 12.297 1 98.19 131 ALA B N 1
ATOM 2163 C CA . ALA B 1 131 ? 15.695 5.949 11.648 1 98.19 131 ALA B CA 1
ATOM 2164 C C . ALA B 1 131 ? 14.82 6.859 10.797 1 98.19 131 ALA B C 1
ATOM 2166 O O . ALA B 1 131 ? 14.938 8.086 10.867 1 98.19 131 ALA B O 1
ATOM 2167 N N . LEU B 1 132 ? 13.945 6.305 10.008 1 97.5 132 LEU B N 1
ATOM 2168 C CA . LEU B 1 132 ? 13.047 7.078 9.156 1 97.5 132 LEU B CA 1
ATOM 2169 C C . LEU B 1 132 ? 12.031 7.84 9.992 1 97.5 132 LEU B C 1
ATOM 2171 O O . LEU B 1 132 ? 11.672 8.977 9.664 1 97.5 132 LEU B O 1
ATOM 2175 N N . ARG B 1 133 ? 11.539 7.195 10.984 1 97.94 133 ARG B N 1
ATOM 2176 C CA . ARG B 1 133 ? 10.648 7.879 11.914 1 97.94 133 ARG B CA 1
ATOM 2177 C C . ARG B 1 133 ? 11.305 9.133 12.484 1 97.94 133 ARG B C 1
ATOM 2179 O O . ARG B 1 133 ? 10.711 10.211 12.469 1 97.94 133 ARG B O 1
ATOM 2186 N N . ASP B 1 134 ? 12.523 8.938 13.023 1 97.5 134 ASP B N 1
ATOM 2187 C CA . ASP B 1 134 ? 13.25 10.047 13.625 1 97.5 134 ASP B CA 1
ATOM 2188 C C . ASP B 1 134 ? 13.531 11.141 12.602 1 97.5 134 ASP B C 1
ATOM 2190 O O . ASP B 1 134 ? 13.453 12.328 12.922 1 97.5 134 ASP B O 1
ATOM 2194 N N . GLN B 1 135 ? 13.859 10.742 11.445 1 96.06 135 GLN B N 1
ATOM 2195 C CA . GLN B 1 135 ? 14.07 11.703 10.359 1 96.06 135 GLN B CA 1
ATOM 2196 C C . GLN B 1 135 ? 12.82 12.547 10.125 1 96.06 135 GLN B C 1
ATOM 2198 O O . GLN B 1 135 ? 12.906 13.773 10.016 1 96.06 135 GLN B O 1
ATOM 2203 N N . HIS B 1 136 ? 11.68 11.906 10.008 1 96.19 136 HIS B N 1
ATOM 2204 C CA . HIS B 1 136 ? 10.43 12.625 9.797 1 96.19 136 HIS B CA 1
ATOM 2205 C C . HIS B 1 136 ? 10.141 13.586 10.945 1 96.19 136 HIS B C 1
ATOM 2207 O O . HIS B 1 136 ? 9.703 14.719 10.727 1 96.19 136 HIS B O 1
ATOM 2213 N N . GLU B 1 137 ? 10.344 13.148 12.125 1 94.62 137 GLU B N 1
ATOM 2214 C CA . GLU B 1 137 ? 10.133 13.992 13.297 1 94.62 137 GLU B CA 1
ATOM 2215 C C . GLU B 1 137 ? 11 15.242 13.234 1 94.62 137 GLU B C 1
ATOM 2217 O O . GLU B 1 137 ? 10.531 16.344 13.531 1 94.62 137 GLU B O 1
ATOM 2222 N N . GLN B 1 138 ? 12.227 15.086 12.859 1 92.19 138 GLN B N 1
ATOM 2223 C CA . GLN B 1 138 ? 13.18 16.188 12.789 1 92.19 138 GLN B CA 1
ATOM 2224 C C . GLN B 1 138 ? 12.781 17.203 11.727 1 92.19 138 GLN B C 1
ATOM 2226 O O . GLN B 1 138 ? 13.094 18.391 11.844 1 92.19 138 GLN B O 1
ATOM 2231 N N . MET B 1 139 ? 12.078 16.797 10.719 1 87.31 139 MET B N 1
ATOM 2232 C CA . MET B 1 139 ? 11.633 17.672 9.641 1 87.31 139 MET B CA 1
ATOM 2233 C C . MET B 1 139 ? 10.484 18.562 10.109 1 87.31 139 MET B C 1
ATOM 2235 O O . MET B 1 139 ? 10.117 19.516 9.43 1 87.31 139 MET B O 1
ATOM 2239 N N . GLY B 1 140 ? 9.867 18.234 11.25 1 81.19 140 GLY B N 1
ATOM 2240 C CA . GLY B 1 140 ? 8.836 19.109 11.797 1 81.19 140 GLY B CA 1
ATOM 2241 C C . GLY B 1 140 ? 7.453 18.484 11.75 1 81.19 140 GLY B C 1
ATOM 2242 O O . GLY B 1 140 ? 6.461 19.188 11.531 1 81.19 140 GLY B O 1
ATOM 2243 N N . PHE B 1 141 ? 7.301 17.219 11.859 1 76.06 141 PHE B N 1
ATOM 2244 C CA . PHE B 1 141 ? 6.004 16.547 11.891 1 76.06 141 PHE B CA 1
ATOM 2245 C C . PHE B 1 141 ? 5.086 17.188 12.922 1 76.06 141 PHE B C 1
ATOM 2247 O O . PHE B 1 141 ? 3.91 17.422 12.641 1 76.06 141 PHE B O 1
ATOM 2254 N N . PHE B 1 142 ? 5.578 17.609 14.008 1 74.5 142 PHE B N 1
ATOM 2255 C CA . PHE B 1 142 ? 4.746 18.109 15.102 1 74.5 142 PHE B CA 1
ATOM 2256 C C . PHE B 1 142 ? 4.449 19.594 14.93 1 74.5 142 PHE B C 1
ATOM 2258 O O . PHE B 1 142 ? 3.557 20.125 15.594 1 74.5 142 PHE B O 1
ATOM 2265 N N . ASP B 1 143 ? 5.168 20.188 14.016 1 66 143 ASP B N 1
ATOM 2266 C CA . ASP B 1 143 ? 4.98 21.625 13.859 1 66 143 ASP B CA 1
ATOM 2267 C C . ASP B 1 143 ? 3.791 21.922 12.945 1 66 143 ASP B C 1
ATOM 2269 O O . ASP B 1 143 ? 3.34 23.078 12.867 1 66 143 ASP B O 1
ATOM 2273 N N . GLY B 1 144 ? 3.33 20.875 12.336 1 56.31 144 GLY B N 1
ATOM 2274 C CA . GLY B 1 144 ? 2.225 21.109 11.422 1 56.31 144 GLY B CA 1
ATOM 2275 C C . GLY B 1 144 ? 0.871 20.781 12.023 1 56.31 144 GLY B C 1
ATOM 2276 O O . GLY B 1 144 ? 0.792 20.203 13.109 1 56.31 144 GLY B O 1
#